Protein AF-A0A965UP88-F1 (afdb_monomer_lite)

pLDDT: mean 91.19, std 7.06, range [56.56, 98.25]

Structure (mmCIF, N/CA/C/O backbone):
data_AF-A0A965UP88-F1
#
_entry.id   AF-A0A965UP88-F1
#
loop_
_atom_site.group_PDB
_atom_site.id
_atom_site.type_symbol
_atom_site.label_atom_id
_atom_site.label_alt_id
_atom_site.label_comp_id
_atom_site.label_asym_id
_atom_site.label_entity_id
_atom_site.label_seq_id
_atom_site.pdbx_PDB_ins_code
_atom_site.Cartn_x
_atom_site.Cartn_y
_atom_site.Cartn_z
_atom_site.occupancy
_atom_site.B_iso_or_equiv
_atom_site.auth_seq_id
_atom_site.auth_comp_id
_atom_site.auth_asym_id
_atom_site.auth_atom_id
_atom_site.pdbx_PDB_model_num
ATOM 1 N N . MET A 1 1 ? -6.222 -0.414 -22.311 1.00 85.69 1 MET A N 1
ATOM 2 C CA . MET A 1 1 ? -5.627 -0.188 -20.973 1.00 85.69 1 MET A CA 1
ATOM 3 C C . MET A 1 1 ? -4.785 -1.377 -20.522 1.00 85.69 1 MET A C 1
ATOM 5 O O . MET A 1 1 ? -3.581 -1.202 -20.428 1.00 85.69 1 MET A O 1
ATOM 9 N N . LYS A 1 2 ? -5.366 -2.577 -20.345 1.00 88.56 2 LYS A N 1
ATOM 10 C CA . LYS A 1 2 ? -4.652 -3.799 -19.913 1.00 88.56 2 LYS A CA 1
ATOM 11 C C . LYS A 1 2 ? -3.319 -4.046 -20.639 1.00 88.56 2 LYS A C 1
ATOM 13 O O . LYS A 1 2 ? -2.289 -4.116 -19.993 1.00 88.56 2 LYS A O 1
ATOM 18 N N . GLN A 1 3 ? -3.315 -4.009 -21.973 1.00 91.19 3 GLN A N 1
ATOM 19 C CA . GLN A 1 3 ? -2.087 -4.172 -22.766 1.00 91.19 3 GLN A CA 1
ATOM 20 C C . GLN A 1 3 ? -0.976 -3.159 -22.414 1.00 91.19 3 GLN A C 1
ATOM 22 O O . GLN A 1 3 ? 0.196 -3.508 -22.433 1.00 91.19 3 GLN A O 1
ATOM 27 N N . HIS A 1 4 ? -1.310 -1.906 -22.078 1.00 91.69 4 HIS A N 1
ATOM 28 C CA . HIS A 1 4 ? -0.302 -0.919 -21.671 1.00 91.69 4 HIS A CA 1
ATOM 29 C C . HIS A 1 4 ? 0.260 -1.209 -20.277 1.00 91.69 4 HIS A C 1
ATOM 31 O O . HIS A 1 4 ? 1.447 -0.985 -20.061 1.00 91.69 4 HIS A O 1
ATOM 37 N N . ILE A 1 5 ? -0.574 -1.715 -19.363 1.00 92.69 5 ILE A N 1
ATOM 38 C CA . ILE A 1 5 ? -0.141 -2.174 -18.038 1.00 92.69 5 ILE A CA 1
ATOM 39 C C . ILE A 1 5 ? 0.798 -3.373 -18.208 1.00 92.69 5 ILE A C 1
ATOM 41 O O . ILE A 1 5 ? 1.911 -3.341 -17.695 1.00 92.69 5 ILE A O 1
ATOM 45 N N . ASP A 1 6 ? 0.404 -4.371 -19.004 1.00 93.62 6 ASP A N 1
ATOM 46 C CA . ASP A 1 6 ? 1.213 -5.566 -19.268 1.00 93.62 6 ASP A CA 1
ATOM 47 C C . ASP A 1 6 ? 2.564 -5.204 -19.905 1.00 93.62 6 ASP A C 1
ATOM 49 O O . ASP A 1 6 ? 3.607 -5.695 -19.475 1.00 93.62 6 ASP A O 1
ATOM 53 N N . ASN A 1 7 ? 2.574 -4.289 -20.881 1.00 95.62 7 ASN A N 1
ATOM 54 C CA . ASN A 1 7 ? 3.807 -3.806 -21.506 1.00 95.62 7 ASN A CA 1
ATOM 55 C C . ASN A 1 7 ? 4.726 -3.095 -20.501 1.00 95.62 7 ASN A C 1
ATOM 57 O O . ASN A 1 7 ? 5.932 -3.335 -20.504 1.00 95.62 7 ASN A O 1
ATOM 61 N N . ALA A 1 8 ? 4.170 -2.242 -19.634 1.00 95.81 8 ALA A N 1
ATOM 62 C CA . ALA A 1 8 ? 4.937 -1.568 -18.590 1.00 95.81 8 ALA A CA 1
ATOM 63 C C . ALA A 1 8 ? 5.521 -2.573 -17.586 1.00 95.81 8 ALA A C 1
ATOM 65 O O . ALA A 1 8 ? 6.709 -2.506 -17.273 1.00 95.81 8 ALA A O 1
ATOM 66 N N . ILE A 1 9 ? 4.710 -3.534 -17.128 1.00 95.81 9 ILE A N 1
ATOM 67 C CA . ILE A 1 9 ? 5.141 -4.609 -16.228 1.00 95.81 9 ILE A CA 1
ATOM 68 C C . ILE A 1 9 ? 6.275 -5.407 -16.868 1.00 95.81 9 ILE A C 1
ATOM 70 O O . ILE A 1 9 ? 7.303 -5.598 -16.228 1.00 95.81 9 ILE A O 1
ATOM 74 N N . ASN A 1 10 ? 6.123 -5.852 -18.117 1.00 96.75 10 ASN A N 1
ATOM 75 C CA .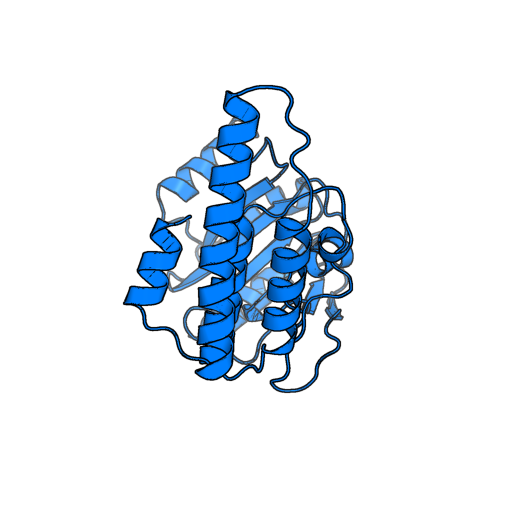 ASN A 1 10 ? 7.135 -6.661 -18.799 1.00 96.75 10 ASN A CA 1
ATOM 76 C C . ASN A 1 10 ? 8.464 -5.913 -18.933 1.00 96.75 10 ASN A C 1
ATOM 78 O O . ASN A 1 10 ? 9.506 -6.458 -18.583 1.00 96.75 10 ASN A O 1
ATOM 82 N N . LEU A 1 11 ? 8.420 -4.636 -19.312 1.00 97.25 11 LEU A N 1
ATOM 83 C CA . LEU A 1 11 ? 9.613 -3.800 -19.420 1.00 97.25 11 LEU A CA 1
ATOM 84 C C . LEU A 1 11 ? 10.332 -3.609 -18.068 1.00 97.25 11 LEU A C 1
ATOM 86 O O . LEU A 1 11 ? 11.560 -3.588 -18.003 1.00 97.25 11 LEU A O 1
ATOM 90 N N . ILE A 1 12 ? 9.578 -3.498 -16.969 1.00 97.56 12 ILE A N 1
ATOM 91 C CA . ILE A 1 12 ? 10.141 -3.424 -15.610 1.00 97.56 12 ILE A CA 1
ATOM 92 C C . ILE A 1 12 ? 10.699 -4.789 -15.176 1.00 97.56 12 ILE A C 1
ATOM 94 O O . ILE A 1 12 ? 11.746 -4.852 -14.535 1.00 97.56 12 ILE A O 1
ATOM 98 N N . LYS A 1 13 ? 10.041 -5.894 -15.545 1.00 97.12 13 LYS A N 1
ATOM 99 C CA . LYS A 1 13 ? 10.518 -7.257 -15.264 1.00 97.12 13 LYS A CA 1
ATOM 100 C C . LYS A 1 13 ? 11.819 -7.593 -15.985 1.00 97.12 13 LYS A C 1
ATOM 102 O O . LYS A 1 13 ? 12.525 -8.481 -15.521 1.00 97.12 13 LYS A O 1
ATOM 107 N N . GLU A 1 14 ? 12.143 -6.931 -17.090 1.00 96.81 14 GLU A N 1
ATOM 108 C CA . GLU A 1 14 ? 13.406 -7.126 -17.818 1.00 96.81 14 GLU A CA 1
ATOM 109 C C . GLU A 1 14 ? 14.625 -6.550 -17.085 1.00 96.81 14 GLU A C 1
ATOM 111 O O . GLU A 1 14 ? 15.750 -6.939 -17.387 1.00 96.81 14 GLU A O 1
ATOM 116 N N . GLN A 1 15 ? 14.421 -5.670 -16.101 1.00 96.56 15 GLN A N 1
ATOM 117 C CA . GLN A 1 15 ? 15.518 -5.074 -15.342 1.00 96.56 15 GLN A CA 1
ATOM 118 C C . GLN A 1 15 ? 16.202 -6.115 -14.433 1.00 96.56 15 GLN A C 1
ATOM 120 O O . GLN A 1 15 ? 15.572 -7.084 -13.993 1.00 96.56 15 GLN A O 1
ATOM 125 N N . ASP A 1 16 ? 17.487 -5.908 -14.130 1.00 95.75 16 ASP A N 1
ATOM 126 C CA . ASP A 1 16 ? 18.273 -6.741 -13.204 1.00 95.75 16 ASP A CA 1
ATOM 127 C C . ASP A 1 16 ? 18.505 -6.010 -11.874 1.00 95.75 16 ASP A C 1
ATOM 129 O O . ASP A 1 16 ? 19.614 -5.625 -11.516 1.00 95.75 16 ASP A O 1
ATOM 133 N N . ILE A 1 17 ? 17.411 -5.761 -11.151 1.00 97.56 17 ILE A N 1
ATOM 134 C CA . ILE A 1 17 ? 17.418 -4.969 -9.917 1.00 97.56 17 ILE A CA 1
ATOM 135 C C . ILE A 1 17 ? 16.897 -5.764 -8.721 1.00 97.56 17 ILE A C 1
ATOM 137 O O . ILE A 1 17 ? 15.975 -6.571 -8.841 1.00 97.56 17 ILE A O 1
ATOM 141 N N . ASP A 1 18 ? 17.430 -5.472 -7.533 1.00 97.81 18 ASP A N 1
ATOM 142 C CA . ASP A 1 18 ? 16.895 -5.967 -6.266 1.00 97.81 18 ASP A CA 1
ATOM 143 C C . ASP A 1 18 ? 15.586 -5.228 -5.935 1.00 97.81 18 ASP A C 1
ATOM 145 O O . ASP A 1 18 ? 15.583 -4.140 -5.344 1.00 97.81 18 ASP A O 1
ATOM 149 N N . GLY A 1 19 ? 14.461 -5.813 -6.344 1.00 97.75 19 GLY A N 1
ATOM 150 C CA . GLY A 1 19 ? 13.127 -5.275 -6.111 1.00 97.75 19 GLY A CA 1
ATOM 151 C C . GLY A 1 19 ? 12.005 -6.210 -6.557 1.00 97.75 19 GLY A C 1
ATOM 152 O O . GLY A 1 19 ? 12.250 -7.258 -7.145 1.00 97.75 19 GLY A O 1
ATOM 153 N N . CYS A 1 20 ? 10.759 -5.816 -6.305 1.00 98.12 20 CYS A N 1
ATOM 154 C CA . CYS A 1 20 ? 9.569 -6.541 -6.740 1.00 98.12 20 CYS A CA 1
ATOM 155 C C . CYS A 1 20 ? 8.468 -5.624 -7.269 1.00 98.12 20 CYS A C 1
ATOM 157 O O . CYS A 1 20 ? 8.327 -4.481 -6.833 1.00 98.12 20 CYS A O 1
ATOM 159 N N . ILE A 1 21 ? 7.628 -6.185 -8.135 1.00 97.69 21 ILE A N 1
ATOM 160 C CA . ILE A 1 21 ? 6.333 -5.624 -8.532 1.00 97.69 21 ILE A CA 1
ATOM 161 C C . ILE A 1 21 ? 5.263 -6.235 -7.628 1.00 97.69 21 ILE A C 1
ATOM 163 O O . ILE A 1 21 ? 5.278 -7.445 -7.402 1.00 97.69 21 ILE A O 1
ATOM 167 N N . THR A 1 22 ? 4.349 -5.430 -7.096 1.00 94.94 22 THR A N 1
ATOM 168 C CA . THR A 1 22 ? 3.326 -5.900 -6.150 1.00 94.94 22 THR A CA 1
ATOM 169 C C . THR A 1 22 ? 2.062 -5.043 -6.214 1.00 94.94 22 THR A C 1
ATOM 171 O O . THR A 1 22 ? 1.978 -4.075 -6.967 1.00 94.94 22 THR A O 1
ATOM 174 N N . GLY A 1 23 ? 1.078 -5.378 -5.381 1.00 87.81 23 GLY A N 1
ATOM 175 C CA . GLY A 1 23 ? -0.094 -4.547 -5.156 1.00 87.81 23 GLY A CA 1
ATOM 176 C C . GLY A 1 23 ? -1.228 -4.924 -6.091 1.00 87.81 23 GLY A C 1
ATOM 177 O O . GLY A 1 23 ? -1.360 -6.074 -6.510 1.00 87.81 23 GLY A O 1
ATOM 178 N N . SER A 1 24 ? -2.086 -3.954 -6.400 1.00 86.50 24 SER A N 1
ATOM 179 C CA . SER A 1 24 ? -3.322 -4.264 -7.115 1.00 86.50 24 SER A CA 1
ATOM 180 C C . SER A 1 24 ? -3.100 -4.666 -8.573 1.00 86.50 24 SER A C 1
ATOM 182 O O . SER A 1 24 ? -3.953 -5.365 -9.103 1.00 86.50 24 SER A O 1
ATOM 184 N N . CYS A 1 25 ? -1.967 -4.302 -9.190 1.00 88.81 25 CYS A N 1
ATOM 185 C CA . CYS A 1 25 ? -1.621 -4.657 -10.575 1.00 88.81 25 CYS A CA 1
ATOM 186 C C . CYS A 1 25 ? -1.420 -6.160 -10.825 1.00 88.81 25 CYS A C 1
ATOM 188 O O . CYS A 1 25 ? -1.359 -6.581 -11.975 1.00 88.81 25 CYS A O 1
ATOM 190 N N . LEU A 1 26 ? -1.317 -6.967 -9.764 1.00 88.62 26 LEU A N 1
ATOM 191 C CA . LEU A 1 26 ? -1.243 -8.428 -9.857 1.00 88.62 26 LEU A CA 1
ATOM 192 C C . LEU A 1 26 ? -2.601 -9.111 -9.630 1.00 88.62 26 LEU A C 1
ATOM 194 O O . LEU A 1 26 ? -2.670 -10.337 -9.584 1.00 88.62 26 LEU A O 1
ATOM 198 N N . LEU A 1 27 ? -3.674 -8.332 -9.471 1.00 84.88 27 LEU A N 1
ATOM 199 C CA . LEU A 1 27 ? -5.049 -8.828 -9.462 1.00 84.88 27 LEU A CA 1
ATOM 200 C C . LEU A 1 27 ? -5.608 -8.854 -10.887 1.00 84.88 27 LEU A C 1
ATOM 202 O O . LEU A 1 27 ? -5.250 -8.004 -11.699 1.00 84.88 27 LEU A O 1
ATOM 206 N N . ASP A 1 28 ? -6.585 -9.729 -11.145 1.00 76.62 28 ASP A N 1
ATOM 207 C CA . ASP A 1 28 ? -7.366 -9.783 -12.397 1.00 76.62 28 ASP A CA 1
ATOM 208 C C . ASP A 1 28 ? -8.384 -8.626 -12.530 1.00 76.62 28 ASP A C 1
ATOM 210 O O . ASP A 1 28 ? -9.524 -8.779 -12.961 1.00 76.62 28 ASP A O 1
ATOM 214 N N . TYR A 1 29 ? -7.959 -7.427 -12.154 1.00 76.19 29 TYR A N 1
ATOM 215 C CA . TYR A 1 29 ? -8.645 -6.161 -12.374 1.00 76.19 29 TYR A CA 1
ATOM 216 C C . TYR A 1 29 ? -7.715 -5.280 -13.223 1.00 76.19 29 TYR A C 1
ATOM 218 O O . TYR A 1 29 ? -6.534 -5.580 -13.310 1.00 76.19 29 TYR A O 1
ATOM 226 N N . PHE A 1 30 ? -8.192 -4.236 -13.904 1.00 72.19 30 PHE A N 1
ATOM 227 C CA . PHE A 1 30 ? -7.292 -3.369 -14.701 1.00 72.19 30 PHE A CA 1
ATOM 228 C C . PHE A 1 30 ? -7.717 -1.900 -14.785 1.00 72.19 30 PHE A C 1
ATOM 230 O O . PHE A 1 30 ? -6.952 -1.061 -15.263 1.00 72.19 30 PHE A O 1
ATOM 237 N N . GLU A 1 31 ? -8.922 -1.548 -14.341 1.00 75.50 31 GLU A N 1
ATOM 238 C CA . GLU A 1 31 ? -9.394 -0.165 -14.413 1.00 75.50 31 GLU A CA 1
ATOM 239 C C . GLU A 1 31 ? -8.762 0.698 -13.312 1.00 75.50 31 GLU A C 1
ATOM 241 O O . GLU A 1 31 ? -8.874 0.407 -12.123 1.00 75.50 31 GLU A O 1
ATOM 246 N N . GLY A 1 32 ? -8.074 1.776 -13.698 1.00 72.75 32 GLY A N 1
ATOM 247 C CA . GLY A 1 32 ? -7.448 2.701 -12.744 1.00 72.75 32 GLY A CA 1
ATOM 248 C C . GLY A 1 32 ? -6.362 2.065 -11.868 1.00 72.75 32 GLY A C 1
ATOM 249 O O . GLY A 1 32 ? -6.175 2.492 -10.730 1.00 72.75 32 GLY A O 1
ATOM 250 N N . GLN A 1 33 ? -5.694 1.017 -12.357 1.00 83.44 33 GLN A N 1
ATOM 251 C CA . GLN A 1 33 ? -4.565 0.405 -11.664 1.00 83.44 33 GLN A CA 1
ATOM 252 C C . GLN A 1 33 ? -3.267 1.168 -11.904 1.00 83.44 33 GLN A C 1
ATOM 254 O O . GLN A 1 33 ? -2.939 1.547 -13.028 1.00 83.44 33 GLN A O 1
ATOM 259 N N . ASP A 1 34 ? -2.520 1.319 -10.822 1.00 91.75 34 ASP A N 1
ATOM 260 C CA . ASP A 1 34 ? -1.124 1.703 -10.788 1.00 91.75 34 ASP A CA 1
ATOM 261 C C . ASP A 1 34 ? -0.224 0.472 -10.626 1.00 91.75 34 ASP A C 1
ATOM 263 O O . ASP A 1 34 ? -0.638 -0.576 -10.122 1.00 91.75 34 ASP A O 1
ATOM 267 N N . ILE A 1 35 ? 1.019 0.601 -11.083 1.00 95.44 35 ILE A N 1
ATOM 268 C CA . ILE A 1 35 ? 2.067 -0.401 -10.896 1.00 95.44 35 ILE A CA 1
ATOM 269 C C . ILE A 1 35 ? 2.954 0.064 -9.746 1.00 95.44 35 ILE A C 1
ATOM 271 O O . ILE A 1 35 ? 3.635 1.083 -9.865 1.00 95.44 35 ILE A O 1
ATOM 275 N N . ASP A 1 36 ? 2.986 -0.701 -8.658 1.00 96.19 36 ASP A N 1
ATOM 276 C CA . ASP A 1 36 ? 3.885 -0.443 -7.537 1.00 96.19 36 ASP A CA 1
ATOM 277 C C . ASP A 1 36 ? 5.149 -1.297 -7.657 1.00 96.19 36 ASP A C 1
ATOM 279 O O . ASP A 1 36 ? 5.096 -2.532 -7.629 1.00 96.19 36 ASP A O 1
ATOM 283 N N . VAL A 1 37 ? 6.300 -0.631 -7.749 1.00 98.00 37 VAL A N 1
ATOM 284 C CA . VAL A 1 37 ? 7.622 -1.258 -7.787 1.00 98.00 37 VAL A CA 1
ATOM 285 C C . VAL A 1 37 ? 8.386 -0.893 -6.523 1.00 98.00 37 VAL A C 1
ATOM 287 O O . VAL A 1 37 ? 8.712 0.271 -6.299 1.00 98.00 37 VAL A O 1
ATOM 290 N N . PHE A 1 38 ? 8.705 -1.889 -5.702 1.00 98.00 38 PHE A N 1
ATOM 291 C CA . PHE A 1 38 ? 9.496 -1.712 -4.487 1.00 98.00 38 PHE A CA 1
ATOM 292 C C . PHE A 1 38 ? 10.922 -2.195 -4.708 1.00 98.00 38 PHE A C 1
ATOM 294 O O . PHE A 1 38 ? 11.128 -3.351 -5.056 1.00 98.00 38 PHE A O 1
ATOM 301 N N . THR A 1 39 ? 11.910 -1.351 -4.439 1.00 98.00 39 THR A N 1
ATOM 302 C CA . THR A 1 39 ? 13.332 -1.715 -4.498 1.00 98.00 39 THR A CA 1
ATOM 303 C C . THR A 1 39 ? 13.900 -1.927 -3.098 1.00 98.00 39 THR A C 1
ATOM 305 O O . THR A 1 39 ? 13.588 -1.165 -2.180 1.00 98.00 39 THR A O 1
ATOM 308 N N . TYR A 1 40 ? 14.763 -2.928 -2.931 1.00 96.62 40 TYR A N 1
ATOM 309 C CA . TYR A 1 40 ? 15.342 -3.333 -1.638 1.00 96.62 40 TYR A CA 1
ATOM 310 C C . TYR A 1 40 ? 16.604 -2.551 -1.269 1.00 96.62 40 TYR A C 1
ATOM 312 O O . TYR A 1 40 ? 17.016 -2.466 -0.102 1.00 96.62 40 TYR A O 1
ATOM 320 N N . THR A 1 41 ? 17.235 -1.959 -2.281 1.00 96.12 41 THR A N 1
ATOM 321 C CA . THR A 1 41 ? 18.446 -1.163 -2.136 1.00 96.12 41 THR A CA 1
ATOM 322 C C . THR A 1 41 ? 18.270 0.197 -2.794 1.00 96.12 41 THR A C 1
ATOM 324 O O . THR A 1 41 ? 17.526 0.362 -3.761 1.00 96.12 41 THR A O 1
ATOM 327 N N . LYS A 1 42 ? 19.001 1.183 -2.274 1.00 94.88 42 LYS A N 1
ATOM 328 C CA . LYS A 1 42 ? 19.054 2.520 -2.863 1.00 94.88 42 LYS A CA 1
ATOM 329 C C . LYS A 1 42 ? 19.729 2.511 -4.239 1.00 94.88 42 LYS A C 1
ATOM 331 O O . LYS A 1 42 ? 19.380 3.317 -5.089 1.00 94.88 42 LYS A O 1
ATOM 336 N N . SER A 1 43 ? 20.660 1.579 -4.465 1.00 95.81 43 SER A N 1
ATOM 337 C CA . SER A 1 43 ? 21.306 1.391 -5.768 1.00 95.81 43 SER A CA 1
ATOM 338 C C . SER A 1 43 ? 20.281 0.982 -6.823 1.00 95.81 43 SER A C 1
ATOM 340 O O . SER A 1 43 ? 20.138 1.673 -7.823 1.00 95.81 43 SER A O 1
ATOM 342 N N . SER A 1 44 ? 19.498 -0.064 -6.545 1.00 97.69 44 SER A N 1
ATOM 343 C CA . SER A 1 44 ? 18.427 -0.544 -7.425 1.00 97.69 44 SER A CA 1
ATOM 344 C C . SER A 1 44 ? 17.335 0.501 -7.647 1.00 97.69 44 SER A C 1
ATOM 346 O O . SER A 1 44 ? 16.821 0.625 -8.754 1.00 97.69 44 SER A O 1
ATOM 348 N N . PHE A 1 45 ? 17.009 1.289 -6.615 1.00 97.56 45 PHE A N 1
ATOM 349 C CA . PHE A 1 45 ? 16.118 2.441 -6.751 1.00 97.56 45 PHE A CA 1
ATOM 350 C C . PHE A 1 45 ? 16.659 3.440 -7.778 1.00 97.56 45 PHE A C 1
ATOM 352 O O . PHE A 1 45 ? 15.988 3.742 -8.759 1.00 97.56 45 PHE A O 1
ATOM 359 N N . THR A 1 46 ? 17.891 3.916 -7.587 1.00 96.69 46 THR A N 1
ATOM 360 C CA . THR A 1 46 ? 18.539 4.882 -8.483 1.00 96.69 46 THR A CA 1
ATOM 361 C C . THR A 1 46 ? 18.673 4.346 -9.907 1.00 96.69 46 THR A C 1
ATOM 363 O O . THR A 1 46 ? 18.370 5.065 -10.855 1.00 96.69 46 THR A O 1
ATOM 366 N N . GLU A 1 47 ? 19.084 3.090 -10.066 1.00 97.56 47 GLU A N 1
ATOM 367 C CA . GLU A 1 47 ? 19.210 2.425 -11.364 1.00 97.56 47 GLU A CA 1
ATOM 368 C C . GLU A 1 47 ? 17.880 2.415 -12.126 1.00 97.56 47 GLU A C 1
ATOM 370 O O . GLU A 1 47 ? 17.815 2.885 -13.264 1.00 97.56 47 GLU A O 1
ATOM 375 N N . LEU A 1 48 ? 16.794 1.994 -11.468 1.00 98.25 48 LEU A N 1
ATOM 376 C CA . LEU A 1 48 ? 15.463 1.978 -12.070 1.00 98.25 48 LEU A CA 1
ATOM 377 C C . LEU A 1 48 ? 14.971 3.388 -12.430 1.00 98.25 48 LEU A C 1
ATOM 379 O O . LEU A 1 48 ? 14.382 3.585 -13.494 1.00 98.25 48 LEU A O 1
ATOM 383 N N . LEU A 1 49 ? 15.230 4.383 -11.577 1.00 97.75 49 LEU A N 1
ATOM 384 C CA . LEU A 1 49 ? 14.874 5.775 -11.859 1.00 97.75 49 LEU A CA 1
ATOM 385 C C . LEU A 1 49 ? 15.584 6.314 -13.100 1.00 97.75 49 LEU A C 1
ATOM 387 O O . LEU A 1 49 ? 14.958 7.008 -13.900 1.00 97.75 49 LEU A O 1
ATOM 391 N N . PHE A 1 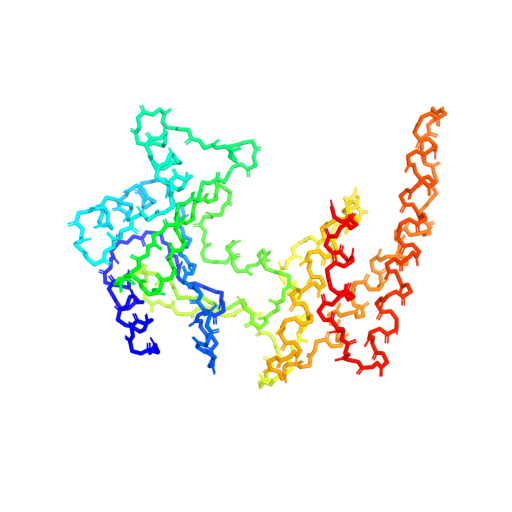50 ? 16.876 6.023 -13.265 1.00 97.25 50 PHE A N 1
ATOM 392 C CA . PHE A 1 50 ? 17.627 6.455 -14.442 1.00 97.25 50 PHE A CA 1
ATOM 393 C C . PHE A 1 50 ? 17.190 5.709 -15.700 1.00 97.25 50 PHE A C 1
ATOM 395 O O . PHE A 1 50 ? 17.021 6.349 -16.739 1.00 97.25 50 PHE A O 1
ATOM 402 N N . PHE A 1 51 ? 16.926 4.404 -15.598 1.00 97.94 51 PHE A N 1
ATOM 403 C CA . PHE A 1 51 ? 16.313 3.639 -16.683 1.00 97.94 51 PHE A CA 1
ATOM 404 C C . PHE A 1 51 ? 15.007 4.295 -17.151 1.00 97.94 51 PHE A C 1
ATOM 406 O O . PHE A 1 51 ? 14.859 4.604 -18.333 1.00 97.94 51 PHE A O 1
ATOM 413 N N . MET A 1 52 ? 14.087 4.589 -16.225 1.00 98.06 52 MET A N 1
ATOM 414 C CA . MET A 1 52 ? 12.824 5.249 -16.559 1.00 98.06 52 MET A CA 1
ATOM 415 C C . MET A 1 52 ? 13.046 6.668 -17.093 1.00 98.06 52 MET A C 1
ATOM 417 O O . MET A 1 52 ? 12.433 7.050 -18.081 1.00 98.06 52 MET A O 1
ATOM 421 N N . LYS A 1 53 ? 13.956 7.454 -16.505 1.00 96.81 53 LYS A N 1
ATOM 422 C CA . LYS A 1 53 ? 14.224 8.836 -16.937 1.00 96.81 53 LYS A CA 1
ATOM 423 C C . LYS A 1 53 ? 14.699 8.936 -18.390 1.00 96.81 53 LYS A C 1
ATOM 425 O O . LYS A 1 53 ? 14.367 9.918 -19.054 1.00 96.81 53 LYS A O 1
ATOM 430 N N . TYR A 1 54 ? 15.490 7.971 -18.858 1.00 96.94 54 TYR A N 1
ATOM 431 C CA . TYR A 1 54 ? 16.044 7.964 -20.217 1.00 96.94 54 TYR A CA 1
ATOM 432 C C . TYR A 1 54 ? 15.234 7.134 -21.213 1.00 96.94 54 TYR A C 1
ATOM 434 O O . TYR A 1 54 ? 15.528 7.153 -22.408 1.00 96.94 54 TYR A O 1
ATOM 442 N N . ASN A 1 55 ? 14.195 6.441 -20.755 1.00 97.25 55 ASN A N 1
ATOM 443 C CA . ASN A 1 55 ? 13.284 5.724 -21.625 1.00 97.25 55 ASN A CA 1
ATOM 444 C C . ASN A 1 55 ? 12.114 6.644 -22.032 1.00 97.25 55 ASN A C 1
ATOM 446 O O . ASN A 1 55 ? 11.365 7.092 -21.164 1.00 97.25 55 ASN A O 1
ATOM 450 N N . PRO A 1 56 ? 11.894 6.901 -23.336 1.00 96.25 56 PRO A N 1
ATOM 451 C CA . PRO A 1 56 ? 10.881 7.852 -23.805 1.00 96.25 56 PRO A CA 1
ATOM 452 C C . PRO A 1 56 ? 9.441 7.457 -23.445 1.00 96.25 56 PRO A C 1
ATOM 454 O O . PRO A 1 56 ? 8.546 8.304 -23.470 1.00 96.25 56 PRO A O 1
ATOM 457 N N . MET A 1 57 ? 9.210 6.186 -23.099 1.00 97.56 57 MET A N 1
ATOM 458 C CA . MET A 1 57 ? 7.903 5.703 -22.670 1.00 97.56 57 MET A CA 1
ATOM 459 C C . MET A 1 57 ? 7.542 6.154 -21.256 1.00 97.56 57 MET A C 1
ATOM 461 O O . MET A 1 57 ? 6.360 6.167 -20.931 1.00 97.56 57 MET A O 1
ATOM 465 N N . PHE A 1 58 ? 8.508 6.521 -20.413 1.00 97.94 58 PHE A N 1
ATOM 466 C CA . PHE A 1 58 ? 8.249 6.966 -19.048 1.00 97.94 58 PHE A CA 1
ATOM 467 C C . PHE A 1 58 ? 8.441 8.475 -18.933 1.00 97.94 58 PHE A C 1
ATOM 469 O O . PHE A 1 58 ? 9.472 9.031 -19.303 1.00 97.94 58 PHE A O 1
ATOM 476 N N . GLN A 1 59 ? 7.439 9.154 -18.381 1.00 97.44 59 GLN A N 1
ATOM 477 C CA . GLN A 1 59 ? 7.479 10.600 -18.182 1.00 97.44 59 GLN A CA 1
ATOM 478 C C . GLN A 1 59 ? 7.038 10.960 -16.771 1.00 97.44 59 GLN A C 1
ATOM 480 O O . GLN A 1 59 ? 6.142 10.333 -16.214 1.00 97.44 59 GLN A O 1
ATOM 485 N N . ILE A 1 60 ? 7.635 11.999 -16.196 1.00 97.38 60 ILE A N 1
ATOM 486 C CA . ILE A 1 60 ? 7.163 12.581 -14.939 1.00 97.38 60 ILE A CA 1
ATOM 487 C C . ILE A 1 60 ? 6.309 13.793 -15.305 1.00 97.38 60 ILE A C 1
ATOM 489 O O . ILE A 1 60 ? 6.842 14.829 -15.694 1.00 97.38 60 ILE A O 1
ATOM 493 N N . LEU A 1 61 ? 4.985 13.638 -15.252 1.00 95.19 61 LEU A N 1
ATOM 494 C CA . LEU A 1 61 ? 4.050 14.696 -15.661 1.00 95.19 61 LEU A CA 1
ATOM 495 C C . LEU A 1 61 ? 3.641 15.614 -14.505 1.00 95.19 61 LEU A C 1
ATOM 497 O O . LEU A 1 61 ? 3.296 16.769 -14.733 1.00 95.19 61 LEU A O 1
ATOM 501 N N . ASP A 1 62 ? 3.659 15.100 -13.276 1.00 95.88 62 ASP A N 1
ATOM 502 C CA . ASP A 1 62 ? 3.288 15.858 -12.085 1.00 95.88 62 ASP A CA 1
ATOM 503 C C . ASP A 1 62 ? 4.474 16.740 -11.633 1.00 95.88 62 ASP A C 1
ATOM 505 O O . ASP A 1 62 ? 5.558 16.209 -11.359 1.00 95.88 62 ASP A O 1
ATOM 509 N N . PRO A 1 63 ? 4.304 18.075 -11.524 1.00 96.75 63 PRO A N 1
ATOM 510 C CA . PRO A 1 63 ? 5.349 18.975 -11.040 1.00 96.75 63 PRO A CA 1
ATOM 511 C C . PRO A 1 63 ? 5.905 18.603 -9.659 1.00 96.75 63 PRO A C 1
ATOM 513 O O . PRO A 1 63 ? 7.097 18.793 -9.410 1.00 96.75 63 PRO A O 1
ATOM 516 N N . LEU A 1 64 ? 5.073 18.057 -8.766 1.00 95.69 64 LEU A N 1
ATOM 517 C CA . LEU A 1 64 ? 5.497 17.607 -7.444 1.00 95.69 64 LEU A CA 1
ATOM 518 C C . LEU A 1 64 ? 6.403 16.378 -7.547 1.00 95.69 64 LEU A C 1
ATOM 520 O O . LEU A 1 64 ? 7.433 16.317 -6.880 1.00 95.69 64 LEU A O 1
ATOM 524 N N . GLU A 1 65 ? 6.061 15.417 -8.402 1.00 96.69 65 GLU A N 1
ATOM 525 C CA . GLU A 1 65 ? 6.898 14.236 -8.651 1.00 96.69 65 GLU A CA 1
ATOM 526 C C . GLU A 1 65 ? 8.209 14.626 -9.340 1.00 96.69 65 GLU A C 1
ATOM 528 O O . GLU A 1 65 ? 9.278 14.116 -9.001 1.00 96.69 65 GLU A O 1
ATOM 533 N N . GLN A 1 66 ? 8.163 15.615 -10.238 1.00 96.75 66 GLN A N 1
ATOM 534 C CA . GLN A 1 66 ? 9.357 16.159 -10.877 1.00 96.75 66 GLN A CA 1
ATOM 535 C C . GLN A 1 66 ? 10.259 16.872 -9.863 1.00 96.75 66 GLN A C 1
ATOM 537 O O . GLN A 1 66 ? 11.487 16.772 -9.953 1.00 96.75 66 GLN A O 1
ATOM 542 N N . HIS A 1 67 ? 9.669 17.561 -8.883 1.00 95.62 67 HIS A N 1
ATOM 543 C CA . HIS A 1 67 ? 10.394 18.144 -7.761 1.00 95.62 67 HIS A CA 1
ATOM 544 C C . HIS A 1 67 ? 11.037 17.064 -6.881 1.00 95.62 67 HIS A C 1
ATOM 546 O O . HIS A 1 67 ? 12.242 17.142 -6.653 1.00 95.62 67 HIS A O 1
ATOM 552 N N . LYS A 1 68 ? 10.289 16.025 -6.471 1.00 95.50 68 LYS A N 1
ATOM 553 C CA . LYS A 1 68 ? 10.825 14.881 -5.703 1.00 95.50 68 LYS A CA 1
ATOM 554 C C . LYS A 1 68 ? 12.006 14.223 -6.416 1.00 95.50 68 LYS A C 1
ATOM 556 O O . LYS A 1 68 ? 13.045 14.002 -5.802 1.00 95.50 68 LYS A O 1
ATOM 561 N N . PHE A 1 69 ? 11.875 13.964 -7.718 1.00 96.50 69 PHE A N 1
ATOM 562 C CA . PHE A 1 69 ? 12.952 13.400 -8.531 1.00 96.50 69 PHE A CA 1
ATOM 563 C C . PHE A 1 69 ? 14.187 14.304 -8.548 1.00 96.50 69 PHE A C 1
ATOM 565 O O . PHE A 1 69 ? 15.300 13.839 -8.319 1.00 96.50 69 PHE A O 1
ATOM 572 N N . ASN A 1 70 ? 14.008 15.605 -8.785 1.00 95.44 70 ASN A N 1
ATOM 573 C CA . ASN A 1 70 ? 15.126 16.544 -8.834 1.00 95.44 70 ASN A CA 1
ATOM 574 C C . ASN A 1 70 ? 15.832 16.689 -7.480 1.00 95.44 70 ASN A C 1
ATOM 576 O O . ASN A 1 70 ? 17.058 16.785 -7.456 1.00 95.44 70 ASN A O 1
ATOM 580 N N . ASP A 1 71 ? 15.080 16.717 -6.379 1.00 94.44 71 ASP A N 1
ATOM 581 C CA . ASP A 1 71 ? 15.644 16.830 -5.033 1.00 94.44 71 ASP A CA 1
ATOM 582 C C . ASP A 1 71 ? 16.402 15.554 -4.641 1.00 94.44 71 ASP A C 1
ATOM 584 O O . ASP A 1 71 ? 17.517 15.633 -4.125 1.00 94.44 71 ASP A O 1
ATOM 588 N N . TYR A 1 72 ? 15.875 14.382 -5.008 1.00 95.00 72 TYR A N 1
ATOM 589 C CA . TYR A 1 72 ? 16.576 13.112 -4.838 1.00 95.00 72 TYR A CA 1
ATOM 590 C C . TYR A 1 72 ? 17.896 13.072 -5.621 1.00 95.00 72 TYR A C 1
ATOM 592 O O . TYR A 1 72 ? 18.950 12.836 -5.041 1.00 95.00 72 TYR A O 1
ATOM 600 N N . ILE A 1 73 ? 17.876 13.364 -6.926 1.00 93.94 73 ILE A N 1
ATOM 601 C CA . ILE A 1 73 ? 19.077 13.262 -7.773 1.00 93.94 73 ILE A CA 1
ATOM 602 C C . ILE A 1 73 ? 20.153 14.290 -7.393 1.00 93.94 73 ILE A C 1
ATOM 604 O O . ILE A 1 73 ? 21.342 13.997 -7.504 1.00 93.94 73 ILE A O 1
ATOM 608 N N . LYS A 1 74 ? 19.765 15.499 -6.966 1.00 93.25 74 LYS A N 1
ATOM 609 C CA . LYS A 1 74 ? 20.722 16.575 -6.648 1.00 93.25 74 LYS A CA 1
ATOM 610 C C . LYS A 1 74 ? 21.214 16.541 -5.208 1.00 93.25 74 LYS A C 1
ATOM 612 O O . LYS A 1 74 ? 22.385 16.814 -4.968 1.00 93.25 74 LYS A O 1
ATOM 617 N N . ASN A 1 75 ? 20.314 16.271 -4.268 1.00 92.38 75 ASN A N 1
ATOM 618 C CA . ASN A 1 75 ? 20.560 16.469 -2.842 1.00 92.38 75 ASN A CA 1
ATOM 619 C C . ASN A 1 75 ? 20.469 15.177 -2.030 1.00 92.38 75 ASN A C 1
ATOM 621 O O . ASN A 1 75 ? 20.708 15.222 -0.826 1.00 92.38 75 ASN A O 1
ATOM 625 N N . ASP A 1 76 ? 20.119 14.056 -2.663 1.00 89.81 76 ASP A N 1
ATOM 626 C CA . ASP A 1 76 ? 19.901 12.771 -2.006 1.00 89.81 76 ASP A CA 1
ATOM 627 C C . ASP A 1 76 ? 18.809 12.808 -0.918 1.00 89.81 76 ASP A C 1
ATOM 629 O O . ASP A 1 76 ? 18.904 12.133 0.108 1.00 89.81 76 ASP A O 1
ATOM 633 N N . LYS A 1 77 ? 17.774 13.632 -1.143 1.00 85.69 77 LYS A N 1
ATOM 634 C CA . LYS A 1 77 ? 16.698 13.919 -0.183 1.00 85.69 77 LYS A CA 1
ATOM 635 C C . LYS A 1 77 ? 15.343 13.369 -0.613 1.00 85.69 77 LYS A C 1
ATOM 637 O O . LYS A 1 77 ? 15.026 13.285 -1.798 1.00 85.69 77 LYS A O 1
ATOM 642 N N . SER A 1 78 ? 14.517 13.066 0.384 1.00 86.31 78 SER A N 1
ATOM 643 C CA . SER A 1 78 ? 13.089 12.782 0.257 1.00 86.31 78 SER A CA 1
ATOM 644 C C . SER A 1 78 ? 12.306 13.542 1.322 1.00 86.31 78 SER A C 1
ATOM 646 O O . SER A 1 78 ? 12.681 13.583 2.494 1.00 86.31 78 SER A O 1
ATOM 648 N N . SER A 1 79 ? 11.134 14.062 0.957 1.00 82.56 79 SER A N 1
ATOM 649 C CA . SER A 1 79 ? 10.193 14.632 1.933 1.00 82.56 79 SER A CA 1
ATOM 650 C C . SER A 1 79 ? 9.692 13.605 2.959 1.00 82.56 79 SER A C 1
ATOM 652 O O . SER A 1 79 ? 9.148 13.982 3.996 1.00 82.56 79 SER A O 1
ATOM 654 N N . LEU A 1 80 ? 9.894 12.312 2.690 1.00 84.44 80 LEU A N 1
ATOM 655 C CA . LEU A 1 80 ? 9.517 11.188 3.546 1.00 84.44 80 LEU A CA 1
ATOM 656 C C . LEU A 1 80 ? 10.742 10.482 4.166 1.00 84.44 80 LEU A C 1
ATOM 658 O O . LEU A 1 80 ? 10.628 9.361 4.669 1.00 84.44 80 LEU A O 1
ATOM 662 N N . ASP A 1 81 ? 11.908 11.140 4.186 1.00 83.31 81 ASP A N 1
ATOM 663 C CA . ASP A 1 81 ? 13.136 10.598 4.788 1.00 83.31 81 ASP A CA 1
ATOM 664 C C . ASP A 1 81 ? 12.972 10.262 6.276 1.00 83.31 81 ASP A C 1
ATOM 666 O O . ASP A 1 81 ? 13.529 9.271 6.751 1.00 83.31 81 ASP A O 1
ATOM 670 N N . SER A 1 82 ? 12.160 11.034 7.011 1.00 84.25 82 SER A N 1
ATOM 671 C CA . SER A 1 82 ? 11.886 10.811 8.440 1.00 84.25 82 SER A CA 1
ATOM 672 C C . SER A 1 82 ? 11.260 9.444 8.729 1.00 84.25 82 SER A C 1
ATOM 674 O O . SER A 1 82 ? 11.481 8.877 9.798 1.00 84.25 82 SER A O 1
ATOM 676 N N . ILE A 1 83 ? 10.521 8.891 7.764 1.00 83.69 83 ILE A N 1
ATOM 677 C CA . ILE A 1 83 ? 9.924 7.552 7.828 1.00 83.69 83 ILE A CA 1
ATOM 678 C C . ILE A 1 83 ? 10.684 6.533 6.963 1.00 83.69 83 ILE A C 1
ATOM 680 O O . ILE A 1 83 ? 10.226 5.404 6.778 1.00 83.69 83 ILE A O 1
ATOM 684 N N . GLY A 1 84 ? 11.855 6.916 6.441 1.00 88.44 84 GLY A N 1
ATOM 685 C CA . GLY A 1 84 ? 12.727 6.070 5.632 1.00 88.44 84 GLY A CA 1
ATOM 686 C C . GLY A 1 84 ? 12.116 5.661 4.293 1.00 88.44 84 GLY A C 1
ATOM 687 O O . GLY A 1 84 ? 12.341 4.528 3.862 1.00 88.44 84 GLY A O 1
ATOM 688 N N . LEU A 1 85 ? 11.325 6.537 3.669 1.00 92.50 85 LEU A N 1
ATOM 689 C CA . LEU A 1 85 ? 10.614 6.272 2.420 1.00 92.50 85 LEU A CA 1
ATOM 690 C C . LEU A 1 85 ? 11.036 7.266 1.331 1.00 92.50 85 LEU A C 1
ATOM 692 O O . LEU A 1 85 ? 11.102 8.472 1.555 1.00 92.50 85 LEU A O 1
ATOM 696 N N . ILE A 1 86 ? 11.265 6.758 0.126 1.00 94.06 86 ILE A N 1
ATOM 697 C CA . ILE A 1 86 ? 11.438 7.553 -1.089 1.00 94.06 86 ILE A CA 1
ATOM 698 C C . ILE A 1 86 ? 10.469 7.002 -2.123 1.00 94.06 86 ILE A C 1
ATOM 700 O O . ILE A 1 86 ? 10.362 5.789 -2.299 1.00 94.06 86 ILE A O 1
ATOM 704 N N . THR A 1 87 ? 9.726 7.888 -2.773 1.00 95.31 87 THR A N 1
ATOM 705 C CA . THR A 1 87 ? 8.767 7.511 -3.807 1.00 95.31 87 THR A CA 1
ATOM 706 C C . THR A 1 87 ? 8.783 8.537 -4.920 1.00 95.31 87 THR A C 1
ATOM 708 O O . THR A 1 87 ? 8.800 9.740 -4.654 1.00 95.31 87 THR A O 1
ATOM 711 N N . ILE A 1 88 ? 8.812 8.045 -6.153 1.00 97.12 88 ILE A N 1
ATOM 712 C CA . ILE A 1 88 ? 8.715 8.857 -7.359 1.00 97.12 88 ILE A CA 1
ATOM 713 C C . ILE A 1 88 ? 7.748 8.154 -8.300 1.00 97.12 88 ILE A C 1
ATOM 715 O O . ILE A 1 88 ? 7.912 6.967 -8.595 1.00 97.12 88 ILE A O 1
ATOM 719 N N . LYS A 1 89 ? 6.746 8.891 -8.768 1.00 97.62 89 LYS A N 1
ATOM 720 C CA . LYS A 1 89 ? 5.771 8.397 -9.734 1.00 97.62 89 LYS A CA 1
ATOM 721 C C . LYS A 1 89 ? 6.150 8.815 -11.155 1.00 97.62 89 LYS A C 1
ATOM 723 O O . LYS A 1 89 ? 6.370 9.990 -11.444 1.00 97.62 89 LYS A O 1
ATOM 728 N N . PHE A 1 90 ? 6.148 7.836 -12.050 1.00 98.06 90 PHE A N 1
ATOM 729 C CA . PHE A 1 90 ? 6.215 8.020 -13.494 1.00 98.06 90 PHE A CA 1
ATOM 730 C C . PHE A 1 90 ? 4.868 7.699 -14.129 1.00 98.06 90 PHE A C 1
ATOM 732 O O . PHE A 1 90 ? 4.032 7.001 -13.560 1.00 98.06 90 PHE A O 1
ATOM 739 N N . LYS A 1 91 ? 4.692 8.176 -15.354 1.00 97.50 91 LYS A N 1
ATOM 740 C CA . LYS A 1 91 ? 3.591 7.821 -16.229 1.00 97.50 91 LYS A CA 1
ATOM 741 C C . LYS A 1 91 ? 4.137 7.105 -17.451 1.00 97.50 91 LYS A C 1
ATOM 743 O O . LYS A 1 91 ? 4.858 7.701 -18.250 1.00 97.50 91 LYS A O 1
ATOM 748 N N . TYR A 1 92 ? 3.806 5.827 -17.581 1.00 97.06 92 TYR A N 1
ATOM 749 C CA . TYR A 1 92 ? 4.145 5.024 -18.744 1.00 97.06 92 TYR A CA 1
ATOM 750 C C . TYR A 1 92 ? 3.139 5.271 -19.870 1.00 97.06 92 TYR A C 1
ATOM 752 O O . TYR A 1 92 ? 1.922 5.166 -19.681 1.00 97.06 92 TYR A O 1
ATOM 760 N N . ASN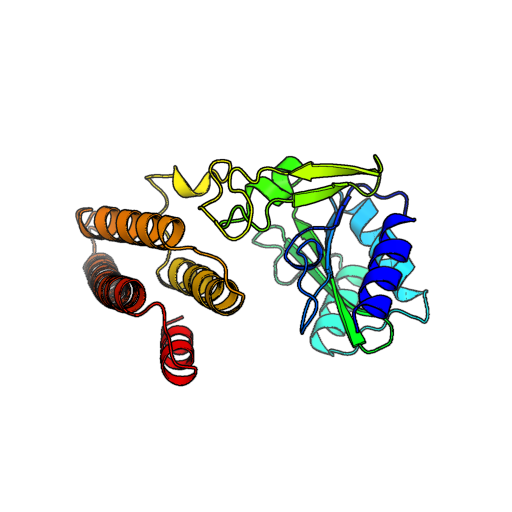 A 1 93 ? 3.657 5.611 -21.048 1.00 95.31 93 ASN A N 1
ATOM 761 C CA . ASN A 1 93 ? 2.909 5.918 -22.261 1.00 95.31 93 ASN A CA 1
ATOM 762 C C . ASN A 1 93 ? 1.761 6.920 -22.036 1.00 95.31 93 ASN A C 1
ATOM 764 O O . ASN A 1 93 ? 0.688 6.765 -22.610 1.00 95.31 93 ASN A O 1
ATOM 768 N N . LEU A 1 94 ? 1.948 7.894 -21.134 1.00 93.81 94 LEU A N 1
ATOM 769 C CA . LEU A 1 94 ? 0.939 8.880 -20.706 1.00 93.81 94 LEU A CA 1
ATOM 770 C C . LEU A 1 94 ? -0.330 8.300 -20.043 1.00 93.81 94 LEU A C 1
ATOM 772 O O . LEU A 1 94 ? -1.228 9.058 -19.664 1.00 93.81 94 LEU A O 1
ATOM 776 N N . LEU A 1 95 ? -0.409 6.985 -19.832 1.00 91.88 95 LEU A N 1
ATOM 777 C CA . LEU A 1 95 ? -1.638 6.299 -19.426 1.00 91.88 95 LEU A CA 1
ATOM 778 C C . LEU A 1 95 ? -1.528 5.607 -18.070 1.00 91.88 95 LEU A C 1
ATOM 780 O O . LEU A 1 95 ? -2.468 5.702 -17.286 1.00 91.88 95 LEU A O 1
ATOM 784 N N . VAL A 1 96 ? -0.412 4.932 -17.797 1.00 94.38 96 VAL A N 1
ATOM 785 C CA . VAL A 1 96 ? -0.276 4.045 -16.635 1.00 94.38 96 VAL A CA 1
ATOM 786 C C . VAL A 1 96 ? 0.618 4.691 -15.590 1.00 94.38 96 VAL A C 1
ATOM 788 O O . VAL A 1 96 ? 1.764 5.025 -15.883 1.00 94.38 96 VAL A O 1
ATOM 791 N N . ASP A 1 97 ? 0.106 4.855 -14.375 1.00 96.19 97 ASP A N 1
ATOM 792 C CA . ASP A 1 97 ? 0.905 5.323 -13.246 1.00 96.19 97 ASP A CA 1
ATOM 793 C C . ASP A 1 97 ? 1.831 4.198 -12.763 1.00 96.19 97 ASP A C 1
ATOM 795 O O . ASP A 1 97 ? 1.400 3.064 -12.550 1.00 96.19 97 ASP A O 1
ATOM 799 N N . VAL A 1 98 ? 3.111 4.519 -12.586 1.00 97.56 98 VAL A N 1
ATOM 800 C CA . VAL A 1 98 ? 4.138 3.605 -12.081 1.00 97.56 98 VAL A CA 1
ATOM 801 C C . VAL A 1 98 ? 4.820 4.259 -10.889 1.00 97.56 98 VAL A C 1
ATOM 803 O O . VAL A 1 98 ? 5.557 5.234 -11.042 1.00 97.56 98 VAL A O 1
ATOM 806 N N . ASN A 1 99 ? 4.567 3.733 -9.695 1.00 97.31 99 ASN A N 1
ATOM 807 C CA . ASN A 1 99 ? 5.182 4.197 -8.460 1.00 97.31 99 ASN A CA 1
ATOM 808 C C . ASN A 1 99 ? 6.473 3.412 -8.222 1.00 97.31 99 ASN A C 1
ATOM 810 O O . ASN A 1 99 ? 6.437 2.203 -7.996 1.00 97.31 99 ASN A O 1
ATOM 814 N N . VAL A 1 100 ? 7.614 4.097 -8.221 1.00 97.81 100 VAL A N 1
ATOM 815 C CA . VAL A 1 100 ? 8.886 3.509 -7.791 1.00 97.81 100 VAL A CA 1
ATOM 816 C C . VAL A 1 100 ? 9.110 3.875 -6.334 1.00 97.81 100 VAL A C 1
ATOM 818 O O . VAL A 1 100 ? 9.045 5.050 -5.966 1.00 97.81 100 VAL A O 1
ATOM 821 N N . ILE A 1 101 ? 9.340 2.873 -5.489 1.00 96.88 101 ILE A N 1
ATOM 822 C CA . ILE A 1 101 ? 9.331 3.014 -4.035 1.00 96.88 101 ILE A CA 1
ATOM 823 C C . ILE A 1 101 ? 10.583 2.371 -3.438 1.00 96.88 101 ILE A C 1
ATOM 825 O O . ILE A 1 101 ? 10.838 1.182 -3.607 1.00 96.88 101 ILE A O 1
ATOM 829 N N . PHE A 1 102 ? 11.327 3.137 -2.648 1.00 96.50 102 PHE A N 1
ATOM 830 C CA . PHE A 1 102 ? 12.384 2.625 -1.785 1.00 96.50 102 PHE A CA 1
ATOM 831 C C . PHE A 1 102 ? 12.006 2.841 -0.324 1.00 96.50 102 PHE A C 1
ATOM 833 O O . PHE A 1 102 ? 11.782 3.969 0.113 1.00 96.50 102 PHE A O 1
ATOM 840 N N . LYS A 1 103 ? 11.965 1.755 0.451 1.00 93.69 103 LYS A N 1
ATOM 841 C CA . LYS A 1 103 ? 11.743 1.804 1.898 1.00 93.69 103 LYS A CA 1
ATOM 842 C C . LYS A 1 103 ? 12.958 1.225 2.606 1.00 93.69 103 LYS A C 1
ATOM 844 O O . LYS A 1 103 ? 13.247 0.041 2.479 1.00 93.69 103 LYS A O 1
ATOM 849 N N . LYS A 1 104 ? 13.646 2.056 3.391 1.00 89.50 104 LYS A N 1
ATOM 850 C CA . LYS A 1 104 ? 14.967 1.780 3.985 1.00 89.50 104 LYS A CA 1
ATOM 851 C C . LYS A 1 104 ? 15.059 0.452 4.745 1.00 89.50 104 LYS A C 1
ATOM 853 O O . LYS A 1 104 ? 16.132 -0.148 4.798 1.00 89.50 104 LYS A O 1
ATOM 858 N N . PHE A 1 105 ? 13.958 0.021 5.354 1.00 89.50 105 PHE A N 1
ATOM 859 C CA . PHE A 1 105 ? 13.901 -1.161 6.214 1.00 89.50 105 PHE A CA 1
ATOM 860 C C . PHE A 1 105 ? 13.361 -2.417 5.520 1.00 89.50 105 PHE A C 1
ATOM 862 O O . PHE A 1 105 ? 13.358 -3.473 6.137 1.00 89.50 105 PHE A O 1
ATOM 869 N N . ASN A 1 106 ? 12.940 -2.327 4.257 1.00 93.38 106 ASN A N 1
ATOM 870 C CA . ASN A 1 106 ? 12.460 -3.477 3.499 1.00 93.38 106 ASN A CA 1
ATOM 871 C C . ASN A 1 106 ? 13.597 -3.982 2.606 1.00 93.38 106 ASN A C 1
ATOM 873 O O . ASN A 1 106 ? 14.020 -3.275 1.692 1.00 93.38 106 ASN A O 1
ATOM 877 N N . ARG A 1 107 ? 14.124 -5.176 2.894 1.00 94.25 107 ARG A N 1
ATOM 878 C CA . ARG A 1 107 ? 15.311 -5.734 2.222 1.00 94.25 107 ARG A CA 1
ATOM 879 C C . ARG A 1 107 ? 14.999 -6.931 1.338 1.00 94.25 107 ARG A C 1
ATOM 881 O O . ARG A 1 107 ? 15.852 -7.345 0.562 1.00 94.25 107 ARG A O 1
ATOM 888 N N . THR A 1 108 ? 13.798 -7.471 1.461 1.00 95.75 108 THR A N 1
ATOM 889 C CA . THR A 1 108 ? 13.340 -8.635 0.717 1.00 95.75 108 THR A CA 1
ATOM 890 C C . THR A 1 108 ? 11.913 -8.430 0.228 1.00 95.75 108 THR A C 1
ATOM 892 O O . THR A 1 108 ? 11.161 -7.602 0.754 1.00 95.75 108 THR A O 1
ATOM 895 N N . ILE A 1 109 ? 11.509 -9.243 -0.746 1.00 96.69 109 ILE A N 1
ATOM 896 C CA . ILE A 1 109 ? 10.115 -9.364 -1.177 1.00 96.69 109 ILE A CA 1
ATOM 897 C C . ILE A 1 109 ? 9.171 -9.640 -0.004 1.00 96.69 109 ILE A C 1
ATOM 899 O O . ILE A 1 109 ? 8.119 -9.010 0.085 1.00 96.69 109 ILE A O 1
ATOM 903 N N . PHE A 1 110 ? 9.573 -10.504 0.937 1.00 96.31 110 PHE A N 1
ATOM 904 C CA . PHE A 1 110 ? 8.790 -10.812 2.132 1.00 96.31 110 PHE A CA 1
ATOM 905 C C . PHE A 1 110 ? 8.582 -9.569 3.002 1.00 96.31 110 PHE A C 1
ATOM 907 O O . PHE A 1 110 ? 7.455 -9.301 3.417 1.00 96.31 110 PHE A O 1
ATOM 914 N N . ASP A 1 111 ? 9.621 -8.759 3.228 1.00 95.31 111 ASP A N 1
ATOM 915 C CA . ASP A 1 111 ? 9.497 -7.514 4.001 1.00 95.31 111 ASP A CA 1
ATOM 916 C C . ASP A 1 111 ? 8.523 -6.528 3.344 1.00 95.31 111 ASP A C 1
ATOM 918 O O . ASP A 1 111 ? 7.846 -5.761 4.029 1.00 95.31 111 ASP A O 1
ATOM 922 N N . VAL A 1 112 ? 8.437 -6.517 2.011 1.00 95.56 112 VAL A N 1
ATOM 923 C CA . VAL A 1 112 ? 7.478 -5.676 1.283 1.00 95.56 112 VAL A CA 1
ATOM 924 C C . VAL A 1 112 ? 6.054 -6.169 1.499 1.00 95.56 112 VAL A C 1
ATOM 926 O O . VAL A 1 112 ? 5.235 -5.434 2.052 1.00 95.56 112 VAL A O 1
ATOM 929 N N . ILE A 1 113 ? 5.759 -7.407 1.108 1.00 95.94 113 ILE A N 1
ATOM 930 C CA . ILE A 1 113 ? 4.379 -7.908 1.084 1.00 95.94 113 ILE A CA 1
ATOM 931 C C . ILE A 1 113 ? 3.825 -8.217 2.477 1.00 95.94 113 ILE A C 1
ATOM 933 O O . ILE A 1 113 ? 2.619 -8.117 2.685 1.00 95.94 113 ILE A O 1
ATOM 937 N N . SER A 1 114 ? 4.676 -8.509 3.466 1.00 95.50 114 SER A N 1
ATOM 938 C CA . SER A 1 114 ? 4.246 -8.657 4.865 1.00 95.50 114 SER A CA 1
ATOM 939 C C . SER A 1 114 ? 3.739 -7.344 5.467 1.00 95.50 114 SER A C 1
ATOM 941 O O . SER A 1 114 ? 2.959 -7.377 6.404 1.00 95.50 114 SER A O 1
ATOM 943 N N . ASN A 1 115 ? 4.098 -6.179 4.920 1.00 92.25 115 ASN A N 1
ATOM 944 C CA . ASN A 1 115 ? 3.643 -4.885 5.438 1.00 92.25 115 ASN A CA 1
ATOM 945 C C . ASN A 1 115 ? 2.262 -4.442 4.918 1.00 92.25 115 ASN A C 1
ATOM 947 O O . ASN A 1 115 ? 1.757 -3.410 5.368 1.00 92.25 115 ASN A O 1
ATOM 951 N N . PHE A 1 116 ? 1.649 -5.157 3.967 1.00 93.06 116 PHE A N 1
ATOM 952 C CA . PHE A 1 116 ? 0.287 -4.834 3.533 1.00 93.06 116 PHE A CA 1
ATOM 953 C C . PHE A 1 116 ? -0.743 -5.287 4.558 1.00 93.06 116 PHE A C 1
ATOM 955 O O . PHE A 1 116 ? -0.541 -6.275 5.256 1.00 93.06 116 PHE A O 1
ATOM 962 N N . ASP A 1 117 ? -1.850 -4.555 4.665 1.00 92.75 117 ASP A N 1
ATOM 963 C CA . ASP A 1 117 ? -2.901 -4.851 5.642 1.00 92.75 117 ASP A CA 1
ATOM 964 C C . ASP A 1 117 ? -3.902 -5.904 5.130 1.00 92.75 117 ASP A C 1
ATOM 966 O O . ASP A 1 117 ? -4.403 -6.693 5.926 1.00 92.75 117 ASP A O 1
ATOM 970 N N . LEU A 1 118 ? -4.157 -5.950 3.816 1.00 94.06 118 LEU A N 1
ATOM 971 C CA . LEU A 1 118 ? -5.070 -6.897 3.158 1.00 94.06 118 LEU A CA 1
ATOM 972 C C . LEU A 1 118 ? -4.275 -8.012 2.480 1.00 94.06 118 LEU A C 1
ATOM 974 O O . LEU A 1 118 ? -3.334 -7.710 1.750 1.00 94.06 118 LEU A O 1
ATOM 978 N N . ASP A 1 119 ? -4.667 -9.271 2.665 1.00 94.06 119 ASP A N 1
ATOM 979 C CA . ASP A 1 119 ? -3.967 -10.425 2.092 1.00 94.06 119 ASP A CA 1
ATOM 980 C C . ASP A 1 119 ? -4.140 -10.544 0.566 1.00 94.06 119 ASP A C 1
ATOM 982 O O . ASP A 1 119 ? -3.256 -11.039 -0.124 1.00 94.06 119 ASP A O 1
ATOM 986 N N . ILE A 1 120 ? -5.231 -10.022 0.003 1.00 92.88 120 ILE A N 1
ATOM 987 C CA . ILE A 1 120 ? -5.498 -10.083 -1.441 1.00 92.88 120 ILE A CA 1
ATOM 988 C C . ILE A 1 120 ? -4.405 -9.401 -2.282 1.00 92.88 120 ILE A C 1
ATOM 990 O O . ILE A 1 120 ? -4.191 -9.778 -3.427 1.00 92.88 120 ILE A O 1
ATOM 994 N N . ILE A 1 121 ? -3.670 -8.441 -1.709 1.00 92.12 121 ILE A N 1
ATOM 995 C CA . ILE A 1 121 ? -2.571 -7.715 -2.367 1.00 92.12 121 ILE A CA 1
ATOM 996 C C . ILE A 1 121 ? -1.178 -8.133 -1.870 1.00 92.12 121 ILE A C 1
ATOM 998 O O . ILE A 1 121 ? -0.202 -7.431 -2.130 1.00 92.12 121 ILE A O 1
ATOM 1002 N N . THR A 1 122 ? -1.049 -9.262 -1.165 1.00 94.31 122 THR A N 1
ATOM 1003 C CA . THR A 1 122 ? 0.244 -9.762 -0.650 1.00 94.31 122 THR A CA 1
ATOM 1004 C C . THR A 1 122 ? 0.935 -10.730 -1.604 1.00 94.31 122 THR A C 1
ATOM 1006 O O . THR A 1 122 ? 1.701 -11.597 -1.186 1.00 94.31 122 THR A O 1
ATOM 1009 N N . THR A 1 123 ? 0.674 -10.580 -2.899 1.00 95.06 123 THR A N 1
ATOM 1010 C CA . THR A 1 123 ? 1.411 -11.271 -3.956 1.00 95.06 123 THR A CA 1
ATOM 1011 C C . THR A 1 123 ? 2.382 -10.294 -4.590 1.00 95.06 123 THR A C 1
ATOM 1013 O O . THR A 1 123 ? 2.006 -9.158 -4.868 1.00 95.06 123 THR A O 1
ATOM 1016 N N . ALA A 1 124 ? 3.612 -10.740 -4.818 1.00 96.94 124 ALA A N 1
ATOM 1017 C CA . ALA A 1 124 ? 4.639 -9.970 -5.493 1.00 96.94 124 ALA A CA 1
ATOM 1018 C C . ALA A 1 124 ? 5.464 -10.843 -6.438 1.00 96.94 124 ALA A C 1
ATOM 1020 O O . ALA A 1 124 ? 5.676 -12.033 -6.201 1.00 96.94 124 ALA A O 1
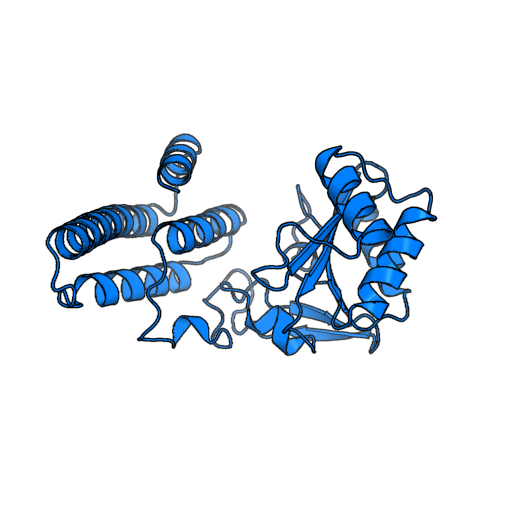ATOM 1021 N N . TYR A 1 125 ? 5.955 -10.213 -7.497 1.00 97.62 125 TYR A N 1
ATOM 1022 C CA . TYR A 1 125 ? 6.918 -10.771 -8.433 1.00 97.62 125 TYR A CA 1
ATOM 1023 C C . TYR A 1 125 ? 8.290 -10.161 -8.152 1.00 97.62 125 TYR A C 1
ATOM 1025 O O . TYR A 1 125 ? 8.463 -8.952 -8.312 1.00 97.62 125 TYR A O 1
ATOM 1033 N N . ASP A 1 126 ? 9.252 -10.976 -7.734 1.00 98.00 126 ASP A N 1
ATOM 1034 C CA . ASP A 1 126 ? 10.638 -10.566 -7.520 1.00 98.00 126 ASP A CA 1
ATOM 1035 C C . ASP A 1 126 ? 11.345 -10.390 -8.870 1.00 98.00 126 ASP A C 1
ATOM 1037 O O . ASP A 1 126 ? 11.403 -11.306 -9.692 1.00 98.00 126 ASP A O 1
ATOM 1041 N N . ILE A 1 127 ? 11.865 -9.189 -9.115 1.00 98.00 127 ILE A N 1
ATOM 1042 C CA . ILE A 1 127 ? 12.430 -8.795 -10.406 1.00 98.00 127 ILE A CA 1
ATOM 1043 C C . ILE A 1 127 ? 13.755 -9.507 -10.658 1.00 98.00 127 ILE A C 1
ATOM 1045 O O . ILE A 1 127 ? 14.014 -9.877 -11.794 1.00 98.00 127 ILE A O 1
ATOM 1049 N N . LYS A 1 128 ? 14.584 -9.752 -9.645 1.00 96.69 128 LYS A N 1
ATOM 1050 C CA . LYS A 1 128 ? 15.910 -10.347 -9.848 1.00 96.69 128 LYS A CA 1
ATOM 1051 C C . LYS A 1 128 ? 15.839 -11.854 -10.051 1.00 96.69 128 LYS A C 1
ATOM 1053 O O . LYS A 1 128 ? 16.353 -12.393 -11.026 1.00 96.69 128 LYS A O 1
ATOM 1058 N N . THR A 1 129 ? 15.155 -12.538 -9.140 1.00 96.88 129 THR A N 1
ATOM 1059 C CA . THR A 1 129 ? 15.015 -14.001 -9.140 1.00 96.88 129 THR A CA 1
ATOM 1060 C C . THR A 1 129 ? 13.937 -14.493 -10.102 1.00 96.88 129 THR A C 1
ATOM 1062 O O . THR A 1 129 ? 13.882 -15.688 -10.391 1.00 96.88 129 THR A O 1
ATOM 1065 N N . LYS A 1 130 ? 13.079 -13.588 -10.598 1.00 96.75 130 LYS A N 1
ATOM 1066 C CA . LYS A 1 130 ? 11.920 -13.876 -11.460 1.00 96.75 130 LYS A CA 1
ATOM 1067 C C . LYS A 1 130 ? 10.861 -14.763 -10.787 1.00 96.75 130 LYS A C 1
ATOM 1069 O O . LYS A 1 130 ? 9.985 -15.302 -11.466 1.00 96.75 130 LYS A O 1
ATOM 1074 N N . GLN A 1 131 ? 10.930 -14.930 -9.466 1.00 96.25 131 GLN A N 1
ATOM 1075 C CA . GLN A 1 131 ? 10.004 -15.754 -8.693 1.00 96.25 131 GLN A CA 1
ATOM 1076 C C . GLN A 1 131 ? 8.788 -14.949 -8.239 1.00 96.25 131 GLN A C 1
ATOM 1078 O O . GLN A 1 131 ? 8.871 -13.755 -7.964 1.00 96.25 131 GLN A O 1
ATOM 1083 N N . THR A 1 132 ? 7.642 -15.619 -8.128 1.00 96.31 132 THR A N 1
ATOM 1084 C CA . THR A 1 132 ? 6.434 -15.034 -7.532 1.00 96.31 132 THR A CA 1
ATOM 1085 C C . THR A 1 132 ? 6.248 -15.597 -6.134 1.00 96.31 132 THR A C 1
ATOM 1087 O O . THR A 1 132 ? 6.278 -16.813 -5.952 1.00 96.31 132 THR A O 1
ATOM 1090 N N . ILE A 1 133 ? 6.036 -14.720 -5.157 1.00 95.44 133 ILE A N 1
ATOM 1091 C CA . ILE A 1 133 ? 5.746 -15.090 -3.772 1.00 95.44 133 ILE A CA 1
ATOM 1092 C C . ILE A 1 133 ? 4.397 -14.491 -3.391 1.00 95.44 133 ILE A C 1
ATOM 1094 O O . ILE A 1 133 ? 4.100 -13.341 -3.711 1.00 95.44 133 ILE A O 1
ATOM 1098 N N . SER A 1 134 ? 3.583 -15.279 -2.696 1.00 95.06 134 SER A N 1
ATOM 1099 C CA . SER A 1 134 ? 2.284 -14.859 -2.187 1.00 95.06 134 SER A CA 1
ATOM 1100 C C . SER A 1 134 ? 2.165 -15.215 -0.711 1.00 95.06 134 SER A C 1
ATOM 1102 O O . SER A 1 134 ? 2.450 -16.348 -0.326 1.00 95.06 134 SER A O 1
ATOM 1104 N N . LEU A 1 135 ? 1.752 -14.247 0.111 1.00 95.19 135 LEU A N 1
ATOM 1105 C CA . LEU A 1 135 ? 1.348 -14.479 1.505 1.00 95.19 135 LEU A CA 1
ATOM 1106 C C . LEU A 1 135 ? -0.176 -14.570 1.653 1.00 95.19 135 LEU A C 1
ATOM 1108 O O . LEU A 1 135 ? -0.695 -14.538 2.772 1.00 95.19 135 LEU A O 1
ATOM 1112 N N . ARG A 1 136 ? -0.904 -14.623 0.534 1.00 92.50 136 ARG A N 1
ATOM 1113 C CA . ARG A 1 136 ? -2.359 -14.704 0.534 1.00 92.50 136 ARG A CA 1
ATOM 1114 C C . ARG A 1 136 ? -2.777 -16.068 1.075 1.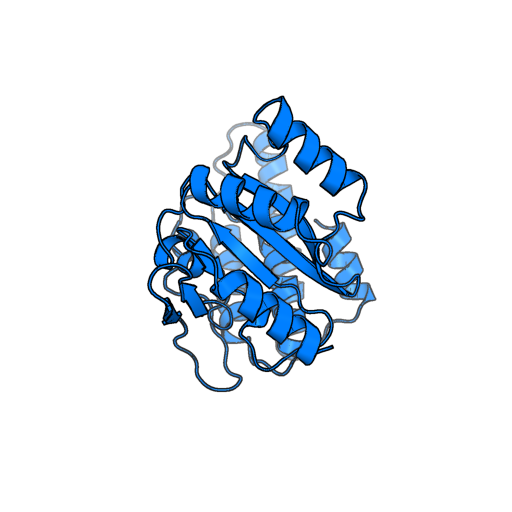00 92.50 136 ARG A C 1
ATOM 1116 O O . ARG A 1 136 ? -2.268 -17.094 0.634 1.00 92.50 136 ARG A O 1
ATOM 1123 N N . GLN A 1 137 ? -3.697 -16.071 2.035 1.00 89.06 137 GLN A N 1
ATOM 1124 C CA . GLN A 1 137 ? -4.257 -17.309 2.592 1.00 89.06 137 GLN A CA 1
ATOM 1125 C C . GLN A 1 137 ? -5.661 -17.587 2.061 1.00 89.06 137 GLN A C 1
ATOM 1127 O O . GLN A 1 137 ? -6.097 -18.734 2.036 1.00 89.06 137 GLN A O 1
ATOM 1132 N N . SER A 1 138 ? -6.367 -16.531 1.664 1.00 88.38 138 SER A N 1
ATOM 1133 C CA . SER A 1 138 ? -7.674 -16.614 1.029 1.00 88.38 138 SER A CA 1
ATOM 1134 C C . SER A 1 138 ? -7.589 -17.102 -0.423 1.00 88.38 138 SER A C 1
ATOM 1136 O O . SER A 1 138 ? -6.548 -17.018 -1.079 1.00 88.38 138 SER A O 1
ATOM 1138 N N . THR A 1 139 ? -8.714 -17.585 -0.948 1.00 85.44 139 THR A N 1
ATOM 1139 C CA . THR A 1 139 ? -8.858 -18.020 -2.344 1.00 85.44 139 THR A CA 1
ATOM 1140 C C . THR A 1 139 ? -10.045 -17.327 -3.004 1.00 85.44 139 THR A C 1
ATOM 1142 O O . THR A 1 139 ? -10.996 -16.945 -2.331 1.00 85.44 139 THR A O 1
ATOM 1145 N N . GLY A 1 140 ? -10.020 -17.185 -4.330 1.00 88.50 140 GLY A N 1
ATOM 1146 C CA . GLY A 1 140 ? -11.135 -16.587 -5.070 1.00 88.50 140 GLY A CA 1
ATOM 1147 C C . GLY A 1 140 ? -11.349 -15.112 -4.724 1.00 88.50 140 GLY A C 1
ATOM 1148 O O . GLY A 1 140 ? -10.401 -14.325 -4.785 1.00 88.50 140 GLY A O 1
ATOM 1149 N N . MET A 1 141 ? -12.586 -14.749 -4.380 1.00 91.62 141 MET A N 1
ATOM 1150 C CA . MET A 1 141 ? -12.975 -13.382 -4.003 1.00 91.62 141 MET A CA 1
ATOM 1151 C C . MET A 1 141 ? -12.958 -13.148 -2.490 1.00 91.62 141 MET A C 1
ATOM 1153 O O . MET A 1 141 ? -13.189 -12.026 -2.047 1.00 91.62 141 MET A O 1
ATOM 1157 N N . ASP A 1 142 ? -12.634 -14.162 -1.693 1.00 93.19 142 ASP A N 1
ATOM 1158 C CA . ASP A 1 142 ? -12.477 -13.975 -0.257 1.00 93.19 142 ASP A CA 1
ATOM 1159 C C . ASP A 1 142 ? -11.191 -13.188 0.009 1.00 93.19 142 ASP A C 1
ATOM 1161 O O . ASP A 1 142 ? -10.165 -13.397 -0.651 1.00 93.19 142 ASP A O 1
ATOM 1165 N N . GLY A 1 143 ? -11.231 -12.288 0.986 1.00 93.19 143 GLY A N 1
ATOM 1166 C CA . GLY A 1 143 ? -10.059 -11.586 1.477 1.00 93.19 143 GLY A CA 1
ATOM 1167 C C . GLY A 1 143 ? -10.049 -11.497 2.997 1.00 93.19 143 GLY A C 1
ATOM 1168 O O . GLY A 1 143 ? -11.071 -11.373 3.671 1.00 93.19 143 GLY A O 1
ATOM 1169 N N . THR A 1 144 ? -8.853 -11.567 3.563 1.00 95.12 144 THR A N 1
ATOM 1170 C CA . THR A 1 144 ? -8.626 -11.430 4.998 1.00 95.12 144 THR A CA 1
ATOM 1171 C C . THR A 1 144 ? -7.497 -10.441 5.264 1.00 95.12 144 THR A C 1
ATOM 1173 O O . THR A 1 144 ? -6.880 -9.877 4.357 1.00 95.12 144 THR A O 1
ATOM 1176 N N . TRP A 1 145 ? -7.259 -10.148 6.534 1.00 94.75 145 TRP A N 1
ATOM 1177 C CA . TRP A 1 145 ? -6.146 -9.304 6.926 1.00 94.75 145 TRP A CA 1
ATOM 1178 C C . TRP A 1 145 ? -4.852 -10.113 6.832 1.00 94.75 145 TRP A C 1
ATOM 1180 O O . TRP A 1 145 ? -4.821 -11.327 7.050 1.00 94.75 145 TRP A O 1
ATOM 1190 N N . ASN A 1 146 ? -3.757 -9.446 6.493 1.00 95.25 146 ASN A N 1
ATOM 1191 C CA . ASN A 1 146 ? -2.473 -10.105 6.328 1.00 95.25 146 ASN A CA 1
ATOM 1192 C C . ASN A 1 146 ? -1.918 -10.581 7.679 1.00 95.25 146 ASN A C 1
ATOM 1194 O O . ASN A 1 146 ? -1.411 -9.783 8.469 1.00 95.25 146 ASN A O 1
ATOM 1198 N N . LYS A 1 147 ? -1.944 -11.893 7.922 1.00 94.50 147 LYS A N 1
ATOM 1199 C CA . LYS A 1 147 ? -1.434 -12.498 9.166 1.00 94.50 147 LYS A CA 1
ATOM 1200 C C . LYS A 1 147 ? 0.078 -12.382 9.342 1.00 94.50 147 LYS A C 1
ATOM 1202 O O . LYS A 1 147 ? 0.585 -12.591 10.438 1.00 94.50 147 LYS A O 1
ATOM 1207 N N . HIS A 1 148 ? 0.805 -12.030 8.287 1.00 95.06 148 HIS A N 1
ATOM 1208 C CA . HIS A 1 148 ? 2.240 -11.774 8.367 1.00 95.06 148 HIS A CA 1
ATOM 1209 C C . HIS A 1 148 ? 2.561 -10.319 8.717 1.00 95.06 148 HIS A C 1
ATOM 1211 O O . HIS A 1 148 ? 3.723 -10.008 8.968 1.00 95.06 148 HIS A O 1
ATOM 1217 N N . ASN A 1 149 ? 1.561 -9.432 8.763 1.00 94.06 149 ASN A N 1
ATOM 1218 C CA . ASN A 1 149 ? 1.771 -8.033 9.104 1.00 94.06 149 ASN A CA 1
ATOM 1219 C C . ASN A 1 149 ? 1.913 -7.864 10.623 1.00 94.06 149 ASN A C 1
ATOM 1221 O O . ASN A 1 149 ? 0.928 -8.002 11.358 1.00 94.06 149 ASN A O 1
ATOM 1225 N N . PRO A 1 150 ? 3.120 -7.522 11.121 1.00 90.75 150 PRO A N 1
ATOM 1226 C CA . PRO A 1 150 ? 3.391 -7.471 12.553 1.00 90.75 150 PRO A CA 1
ATOM 1227 C C . PRO A 1 150 ? 2.566 -6.397 13.264 1.00 90.75 150 PRO A C 1
ATOM 1229 O O . PRO A 1 150 ? 2.384 -6.458 14.478 1.00 90.75 150 PRO A O 1
ATOM 1232 N N . VAL A 1 151 ? 2.043 -5.406 12.537 1.00 88.88 151 VAL A N 1
ATOM 1233 C CA . VAL A 1 151 ? 1.313 -4.297 13.150 1.00 88.88 151 VAL A CA 1
ATOM 1234 C C . VAL A 1 151 ? -0.066 -4.707 13.680 1.00 88.88 151 VAL A C 1
ATOM 1236 O O . VAL A 1 151 ? -0.621 -4.006 14.521 1.00 88.88 151 VAL A O 1
ATOM 1239 N N . PHE A 1 152 ? -0.599 -5.859 13.271 1.00 90.19 152 PHE A N 1
ATOM 1240 C CA . PHE A 1 152 ? -1.819 -6.417 13.866 1.00 90.19 152 PHE A CA 1
ATOM 1241 C C . PHE A 1 152 ? -1.610 -7.075 15.234 1.00 90.19 152 PHE A C 1
ATOM 1243 O O . PHE A 1 152 ? -2.591 -7.459 15.874 1.00 90.19 152 PHE A O 1
ATOM 1250 N N . TYR A 1 153 ? -0.354 -7.217 15.667 1.00 88.56 153 TYR A N 1
ATOM 1251 C CA . TYR A 1 153 ? 0.030 -7.897 16.906 1.00 88.56 153 TYR A CA 1
ATOM 1252 C C . TYR A 1 153 ? 0.705 -6.968 17.923 1.00 88.56 153 TYR A C 1
ATOM 1254 O O . TYR A 1 153 ? 0.922 -7.366 19.067 1.00 88.56 153 TYR A O 1
ATOM 1262 N N . LYS A 1 154 ? 1.044 -5.734 17.529 1.00 83.06 154 LYS A N 1
ATOM 1263 C CA . LYS A 1 154 ? 1.621 -4.729 18.427 1.00 83.06 154 LYS A CA 1
ATOM 1264 C C . LYS A 1 154 ? 0.534 -4.173 19.345 1.00 83.06 154 LYS A C 1
ATOM 1266 O O . LYS A 1 154 ? -0.308 -3.409 18.893 1.00 83.06 154 LYS A O 1
ATOM 1271 N N . LYS A 1 155 ? 0.573 -4.551 20.624 1.00 68.25 155 LYS A N 1
ATOM 1272 C CA . LYS A 1 155 ? -0.388 -4.087 21.641 1.00 68.25 155 LYS A CA 1
ATOM 1273 C C . LYS A 1 155 ? -0.084 -2.685 22.174 1.00 68.25 155 LYS A C 1
ATOM 1275 O O . LYS A 1 155 ? -0.995 -2.000 22.615 1.00 68.25 155 LYS A O 1
ATOM 1280 N N . ASP A 1 156 ? 1.175 -2.261 22.088 1.00 62.06 156 ASP A N 1
ATOM 1281 C CA . ASP A 1 156 ? 1.652 -1.012 22.699 1.00 62.06 156 ASP A CA 1
ATOM 1282 C C . ASP A 1 156 ? 1.618 0.193 21.740 1.00 62.06 156 ASP A C 1
ATOM 1284 O O . ASP A 1 156 ? 1.942 1.312 22.132 1.00 62.06 156 ASP A O 1
ATOM 1288 N N . ASP A 1 157 ? 1.264 -0.027 20.469 1.00 65.62 157 ASP A N 1
ATOM 1289 C CA . ASP A 1 157 ? 1.307 0.984 19.409 1.00 65.62 157 ASP A CA 1
ATOM 1290 C C . ASP A 1 157 ? -0.106 1.185 18.856 1.00 65.62 157 ASP A C 1
ATOM 1292 O O . ASP A 1 157 ? -0.567 0.461 17.966 1.00 65.62 157 ASP A O 1
ATOM 1296 N N . PHE A 1 158 ? -0.826 2.141 19.445 1.00 67.31 158 PHE A N 1
ATOM 1297 C CA . PHE A 1 158 ? -2.186 2.463 19.034 1.00 67.31 158 PHE A CA 1
ATOM 1298 C C . PHE A 1 158 ? -2.206 2.837 17.558 1.00 67.31 158 PHE A C 1
ATOM 1300 O O . PHE A 1 158 ? -1.463 3.706 17.091 1.00 67.31 158 PHE A O 1
ATOM 1307 N N . TRP A 1 159 ? -3.111 2.219 16.804 1.00 80.81 159 TRP A N 1
ATOM 1308 C CA . TRP A 1 159 ? -3.396 2.718 15.469 1.00 80.81 159 TRP A CA 1
ATOM 1309 C C . TRP A 1 159 ? -3.962 4.125 15.615 1.00 80.81 159 TRP A C 1
ATOM 1311 O O . TRP A 1 159 ? -4.797 4.368 16.469 1.00 80.81 159 TRP A O 1
ATOM 1321 N N . SER A 1 160 ? -3.532 5.079 14.796 1.00 85.44 160 SER A N 1
ATOM 1322 C CA . SER A 1 160 ? -4.254 6.347 14.744 1.00 85.44 160 SER A CA 1
ATOM 1323 C C . SER A 1 160 ? -5.595 6.142 14.041 1.00 85.44 160 SER A C 1
ATOM 1325 O O . SER A 1 160 ? -5.698 5.337 13.109 1.00 85.44 160 SER A O 1
ATOM 1327 N N . VAL A 1 161 ? -6.607 6.922 14.422 1.00 85.88 161 VAL A N 1
ATOM 1328 C CA . VAL A 1 161 ? -7.903 6.956 13.722 1.00 85.88 161 VAL A CA 1
ATOM 1329 C C . VAL A 1 161 ? -7.692 7.190 12.221 1.00 85.88 161 VAL A C 1
ATOM 1331 O O . VAL A 1 161 ? -8.225 6.458 11.390 1.00 85.88 161 VAL A O 1
ATOM 1334 N N . LYS A 1 162 ? -6.788 8.116 11.870 1.00 85.75 162 LYS A N 1
ATOM 1335 C CA . LYS A 1 162 ? -6.366 8.397 10.487 1.00 85.75 162 LYS A CA 1
ATOM 1336 C C . LYS A 1 162 ? -5.865 7.154 9.753 1.00 85.75 162 LYS A C 1
ATOM 1338 O O . LYS A 1 162 ? -6.225 6.916 8.601 1.00 85.75 162 LYS A O 1
ATOM 1343 N N . ARG A 1 163 ? -5.017 6.351 10.407 1.00 87.00 163 ARG A N 1
ATOM 1344 C CA . ARG A 1 163 ? -4.514 5.101 9.833 1.00 87.00 163 ARG A CA 1
ATOM 1345 C C . ARG A 1 163 ? -5.667 4.142 9.575 1.00 87.00 163 ARG A C 1
ATOM 1347 O O . ARG A 1 163 ? -5.721 3.590 8.482 1.00 87.00 163 ARG A O 1
ATOM 1354 N N . LEU A 1 164 ? -6.543 3.940 10.556 1.00 89.62 164 LEU A N 1
ATOM 1355 C CA . LEU A 1 164 ? -7.633 2.975 10.457 1.00 89.62 164 LEU A CA 1
ATOM 1356 C C . LEU A 1 164 ? -8.625 3.354 9.351 1.00 89.62 164 LEU A C 1
ATOM 1358 O O . LEU A 1 164 ? -8.934 2.514 8.512 1.00 89.62 164 LEU A O 1
ATOM 1362 N N . LEU A 1 165 ? -9.012 4.629 9.262 1.00 88.25 165 LEU A N 1
ATOM 1363 C CA . LEU A 1 165 ? -9.877 5.135 8.193 1.00 88.25 165 LEU A CA 1
ATOM 1364 C C . LEU A 1 165 ? -9.261 4.959 6.801 1.00 88.25 165 LEU A C 1
ATOM 1366 O O . LEU A 1 165 ? -9.926 4.465 5.894 1.00 88.25 165 LEU A O 1
ATOM 1370 N N . ARG A 1 166 ? -7.968 5.263 6.635 1.00 87.00 166 ARG A N 1
ATOM 1371 C CA . ARG A 1 166 ? -7.257 5.029 5.367 1.00 87.00 166 ARG A CA 1
ATOM 1372 C C . ARG A 1 166 ? -7.244 3.550 4.970 1.00 87.00 166 ARG A C 1
ATOM 1374 O O . ARG A 1 166 ? -7.281 3.232 3.784 1.00 87.00 166 ARG A O 1
ATOM 1381 N N . GLN A 1 167 ? -7.138 2.634 5.934 1.00 89.19 167 GLN A N 1
ATOM 1382 C CA . GLN A 1 167 ? -7.216 1.205 5.621 1.00 89.19 167 GLN A CA 1
ATOM 1383 C C . GLN A 1 167 ? -8.637 0.757 5.310 1.00 89.19 167 GLN A C 1
ATOM 1385 O O . GLN A 1 167 ? -8.844 -0.033 4.393 1.00 89.19 167 GLN A O 1
ATOM 1390 N N . PHE A 1 168 ? -9.617 1.303 6.018 1.00 91.69 168 PHE A N 1
ATOM 1391 C CA . PHE A 1 168 ? -11.016 1.021 5.765 1.00 91.69 168 PHE A CA 1
ATOM 1392 C C . PHE A 1 168 ? -11.476 1.522 4.385 1.00 91.69 168 PHE A C 1
ATOM 1394 O O . PHE A 1 168 ? -12.208 0.819 3.699 1.00 91.69 168 PHE A O 1
ATOM 1401 N N . GLU A 1 169 ? -10.950 2.647 3.889 1.00 90.12 169 GLU A N 1
ATOM 1402 C CA . GLU A 1 169 ? -11.170 3.077 2.498 1.00 90.12 169 GLU A CA 1
ATOM 1403 C C . GLU A 1 169 ? -10.781 1.979 1.493 1.00 90.12 169 GLU A C 1
ATOM 1405 O O . GLU A 1 169 ? -11.476 1.751 0.502 1.00 90.12 169 GLU A O 1
ATOM 1410 N N . ARG A 1 170 ? -9.685 1.256 1.753 1.00 89.62 170 ARG A N 1
ATOM 1411 C CA . ARG A 1 170 ? -9.263 0.139 0.896 1.00 89.62 170 ARG A CA 1
ATOM 1412 C C . ARG A 1 170 ? -10.243 -1.024 0.983 1.00 89.62 170 ARG A C 1
ATOM 1414 O O . ARG A 1 170 ? -10.501 -1.643 -0.042 1.00 89.62 170 ARG A O 1
ATOM 1421 N N . VAL A 1 171 ? -10.801 -1.292 2.163 1.00 93.44 171 VAL A N 1
ATOM 1422 C CA . VAL A 1 171 ? -11.850 -2.306 2.337 1.00 93.44 171 VAL A CA 1
ATOM 1423 C C . VAL A 1 171 ? -13.050 -1.991 1.451 1.00 93.44 171 VAL A C 1
ATOM 1425 O O . VAL A 1 171 ? -13.449 -2.845 0.663 1.00 93.44 171 VAL A O 1
ATOM 1428 N N . VAL A 1 172 ? -13.559 -0.759 1.486 1.00 91.88 172 VAL A N 1
ATOM 1429 C CA . VAL A 1 172 ? -14.665 -0.343 0.608 1.00 91.88 172 VAL A CA 1
ATOM 1430 C C . VAL A 1 172 ? -14.276 -0.492 -0.865 1.00 91.88 172 VAL A C 1
ATOM 1432 O O . VAL A 1 172 ? -14.953 -1.199 -1.605 1.00 91.88 172 VAL A O 1
ATOM 1435 N N . LYS A 1 173 ? -13.117 0.052 -1.267 1.00 89.12 173 LYS A N 1
ATOM 1436 C CA . LYS A 1 173 ? -12.609 -0.023 -2.650 1.00 89.12 173 LYS A CA 1
ATOM 1437 C C . LYS A 1 173 ? -12.569 -1.449 -3.202 1.00 89.12 173 LYS A C 1
ATOM 1439 O O . LYS A 1 173 ? -12.869 -1.657 -4.374 1.00 89.12 173 LYS A O 1
ATOM 1444 N N . TYR A 1 174 ? -12.102 -2.417 -2.418 1.00 91.25 174 TYR A N 1
ATOM 1445 C CA . TYR A 1 174 ? -12.001 -3.805 -2.873 1.00 91.25 174 TYR A CA 1
ATOM 1446 C C . TYR A 1 174 ? -13.329 -4.559 -2.745 1.00 91.25 174 TYR A C 1
ATOM 1448 O O . TYR A 1 174 ? -13.587 -5.436 -3.565 1.00 91.25 174 TYR A O 1
ATOM 1456 N N . THR A 1 175 ? -14.201 -4.171 -1.813 1.00 92.94 175 THR A N 1
ATOM 1457 C CA . THR A 1 175 ? -15.576 -4.694 -1.745 1.00 92.94 175 THR A CA 1
ATOM 1458 C C . THR A 1 175 ? -16.373 -4.302 -2.989 1.00 92.94 175 THR A C 1
ATOM 1460 O O . THR A 1 175 ? -17.007 -5.156 -3.600 1.00 92.94 175 THR A O 1
ATOM 1463 N N . ASP A 1 176 ? -16.229 -3.061 -3.468 1.00 89.19 176 ASP A N 1
ATOM 1464 C CA . ASP A 1 176 ? -16.836 -2.601 -4.730 1.00 89.19 176 ASP A CA 1
ATOM 1465 C C . ASP A 1 176 ? -16.307 -3.360 -5.962 1.00 89.19 176 ASP A C 1
ATOM 1467 O O . ASP A 1 176 ? -16.964 -3.429 -6.998 1.00 89.19 176 ASP A O 1
ATOM 1471 N N . ARG A 1 177 ? -15.119 -3.970 -5.848 1.00 88.94 177 ARG A N 1
ATOM 1472 C CA . ARG A 1 177 ? -14.528 -4.856 -6.868 1.00 88.94 177 ARG A CA 1
ATOM 1473 C C . ARG A 1 177 ? -14.970 -6.317 -6.715 1.00 88.94 177 ARG A C 1
ATOM 1475 O O . ARG A 1 177 ? -14.464 -7.175 -7.433 1.00 88.94 177 ARG A O 1
ATOM 1482 N N . GLY A 1 178 ? -15.887 -6.599 -5.791 1.00 90.50 178 GLY A N 1
ATOM 1483 C CA . GLY A 1 178 ? -16.486 -7.911 -5.560 1.00 90.50 178 GLY A CA 1
ATOM 1484 C C . GLY A 1 178 ? -15.782 -8.782 -4.520 1.00 90.50 178 GLY A C 1
ATOM 1485 O O . GLY A 1 178 ? -16.153 -9.947 -4.399 1.00 90.50 178 GLY A O 1
ATOM 1486 N N . PHE A 1 179 ? -14.771 -8.278 -3.803 1.00 92.44 179 PHE A N 1
ATOM 1487 C CA . PHE A 1 179 ? -14.118 -9.055 -2.743 1.00 92.44 179 PHE A CA 1
ATOM 1488 C C . PHE A 1 179 ? -14.960 -9.070 -1.463 1.00 92.44 179 PHE A C 1
ATOM 1490 O O . PHE A 1 179 ? -15.467 -8.030 -1.047 1.00 92.44 179 PHE A O 1
ATOM 1497 N N . ASP A 1 180 ? -15.038 -10.214 -0.783 1.00 93.88 180 ASP A N 1
ATOM 1498 C CA . ASP A 1 180 ? -15.555 -10.269 0.586 1.00 93.88 180 ASP A CA 1
ATOM 1499 C C . ASP A 1 180 ? -14.432 -9.936 1.573 1.00 93.88 180 ASP A C 1
ATOM 1501 O O . ASP A 1 180 ? -13.486 -10.704 1.756 1.00 93.88 180 ASP A O 1
ATOM 1505 N N . LEU A 1 181 ? -14.536 -8.768 2.209 1.00 94.44 181 LEU A N 1
ATOM 1506 C CA . LEU A 1 181 ? -13.586 -8.276 3.207 1.00 94.44 181 LEU A CA 1
ATOM 1507 C C . LEU A 1 181 ? -14.194 -8.165 4.609 1.00 94.44 181 LEU A C 1
ATOM 1509 O O . LEU A 1 181 ? -13.633 -7.489 5.476 1.00 94.44 181 LEU A O 1
ATOM 1513 N N . THR A 1 182 ? -15.297 -8.872 4.873 1.00 92.88 182 THR A N 1
ATOM 1514 C CA . THR A 1 182 ? -15.962 -8.890 6.187 1.00 92.88 182 THR A CA 1
ATOM 1515 C C . THR A 1 182 ? -14.993 -9.282 7.307 1.00 92.88 182 THR A C 1
ATOM 1517 O O . THR A 1 182 ? -14.958 -8.637 8.355 1.00 92.88 182 THR A O 1
ATOM 1520 N N . SER A 1 183 ? -14.119 -10.267 7.058 1.00 94.06 183 SER A N 1
ATOM 1521 C CA . SER A 1 183 ? -13.085 -10.702 8.012 1.00 94.06 183 SER A CA 1
ATOM 1522 C C . SER A 1 183 ? -12.088 -9.591 8.370 1.00 94.06 183 SER A C 1
ATOM 1524 O O . SER A 1 183 ? -11.593 -9.529 9.498 1.00 94.06 183 SER A O 1
ATOM 1526 N N . VAL A 1 184 ? -11.784 -8.701 7.424 1.00 94.81 184 VAL A N 1
ATOM 1527 C CA . VAL A 1 184 ? -10.900 -7.555 7.662 1.00 94.81 184 VAL A CA 1
ATOM 1528 C C . VAL A 1 184 ? -11.609 -6.512 8.511 1.00 94.81 184 VAL A C 1
ATOM 1530 O O . VAL A 1 184 ? -11.034 -6.020 9.482 1.00 94.81 184 VAL A O 1
ATOM 1533 N N . THR A 1 185 ? -12.863 -6.208 8.178 1.00 95.25 185 THR A N 1
ATOM 1534 C CA . THR A 1 185 ? -13.688 -5.276 8.952 1.00 95.25 185 THR A CA 1
ATOM 1535 C C . THR A 1 185 ? -13.829 -5.742 10.398 1.00 95.25 185 THR A C 1
ATOM 1537 O O . THR A 1 185 ? -13.663 -4.933 11.308 1.00 95.25 185 THR A O 1
ATOM 1540 N N . ASP A 1 186 ? -14.007 -7.045 10.628 1.00 95.50 186 ASP A N 1
ATOM 1541 C CA . ASP A 1 186 ? -14.039 -7.634 11.973 1.00 95.50 186 ASP A CA 1
ATOM 1542 C C . ASP A 1 186 ? -12.735 -7.428 12.736 1.00 95.50 186 ASP A C 1
ATOM 1544 O O . ASP A 1 186 ? -12.748 -7.085 13.919 1.00 95.50 186 ASP A O 1
ATOM 1548 N N . LYS A 1 187 ? -11.595 -7.565 12.054 1.00 94.94 187 LYS A N 1
ATOM 1549 C CA . LYS A 1 187 ? -10.293 -7.290 12.662 1.00 94.94 187 LYS A CA 1
ATOM 1550 C C . LYS A 1 187 ? -10.123 -5.810 13.016 1.00 94.94 187 LYS A C 1
ATOM 1552 O O . LYS A 1 187 ? -9.556 -5.505 14.061 1.00 94.94 187 LYS A O 1
ATOM 1557 N N . TYR A 1 188 ? -10.603 -4.884 12.187 1.00 94.44 188 TYR A N 1
ATOM 1558 C CA . TYR A 1 188 ? -10.560 -3.453 12.508 1.00 94.44 188 TYR A CA 1
ATOM 1559 C C . TYR A 1 188 ? -11.498 -3.091 13.661 1.00 94.44 188 TYR A C 1
ATOM 1561 O O . TYR A 1 188 ? -11.084 -2.344 14.545 1.00 94.44 188 TYR A O 1
ATOM 1569 N N . ILE A 1 189 ? -12.705 -3.664 13.704 1.00 94.56 189 ILE A N 1
ATOM 1570 C CA . ILE A 1 189 ? -13.627 -3.532 14.841 1.00 94.56 189 ILE A CA 1
ATOM 1571 C C . ILE A 1 189 ? -12.946 -4.009 16.126 1.00 94.56 189 ILE A C 1
ATOM 1573 O O . ILE A 1 189 ? -12.931 -3.266 17.105 1.00 94.56 189 ILE A O 1
ATOM 1577 N N . SER A 1 190 ? -12.302 -5.182 16.110 1.00 93.88 190 SER A N 1
ATOM 1578 C CA . SER A 1 190 ? -11.629 -5.714 17.301 1.00 93.88 190 SER A CA 1
ATOM 1579 C C . SER A 1 190 ? -10.529 -4.776 17.812 1.00 93.88 190 SER A C 1
ATOM 1581 O O . SER A 1 190 ? -10.421 -4.553 19.013 1.00 93.88 190 SER A O 1
ATOM 1583 N N . ILE A 1 191 ? -9.737 -4.181 16.912 1.00 92.12 191 ILE A N 1
ATOM 1584 C CA . ILE A 1 191 ? -8.681 -3.218 17.270 1.00 92.12 191 ILE A CA 1
ATOM 1585 C C . ILE A 1 191 ? -9.278 -1.962 17.914 1.00 92.12 191 ILE A C 1
ATOM 1587 O O . ILE A 1 191 ? -8.728 -1.450 18.891 1.00 92.12 191 ILE A O 1
ATOM 1591 N N . ILE A 1 192 ? -10.398 -1.459 17.388 1.00 92.25 192 ILE A N 1
ATOM 1592 C CA . ILE A 1 192 ? -11.078 -0.290 17.957 1.00 92.25 192 ILE A CA 1
ATOM 1593 C C . ILE A 1 192 ? -11.626 -0.613 19.350 1.00 92.25 192 ILE A C 1
ATOM 1595 O O . ILE A 1 192 ? -11.403 0.151 20.285 1.00 92.25 192 ILE A O 1
ATOM 1599 N N . GLU A 1 193 ? -12.304 -1.750 19.510 1.00 93.25 193 GLU A N 1
ATOM 1600 C CA . GLU A 1 193 ? -12.854 -2.179 20.799 1.00 93.25 193 GLU A CA 1
ATOM 1601 C C . GLU A 1 193 ? -11.765 -2.404 21.854 1.00 93.25 193 GLU A C 1
ATOM 1603 O O . GLU A 1 193 ? -11.956 -2.055 23.018 1.00 93.25 193 GLU A O 1
ATOM 1608 N N . GLU A 1 194 ? -10.620 -2.971 21.465 1.00 90.38 194 GLU A N 1
ATOM 1609 C CA . GLU A 1 194 ? -9.441 -3.083 22.329 1.00 90.38 194 GLU A CA 1
ATOM 1610 C C . GLU A 1 194 ? -8.905 -1.699 22.716 1.00 90.38 194 GLU A C 1
ATOM 1612 O O . GLU A 1 194 ? -8.600 -1.472 23.884 1.00 90.38 194 GLU A O 1
ATOM 1617 N N . THR A 1 195 ? -8.865 -0.755 21.771 1.00 88.81 195 THR A N 1
ATOM 1618 C CA . THR A 1 195 ? -8.382 0.614 22.012 1.00 88.81 195 THR A CA 1
ATOM 1619 C C . THR A 1 195 ? -9.284 1.391 22.975 1.00 88.81 195 THR A C 1
ATOM 1621 O O . THR A 1 195 ? -8.779 2.066 23.867 1.00 88.81 195 THR A O 1
ATOM 1624 N N . ILE A 1 196 ? -10.609 1.266 22.843 1.00 90.44 196 ILE A N 1
ATOM 1625 C CA . ILE A 1 196 ? -11.589 1.956 23.702 1.00 90.44 196 ILE A CA 1
ATOM 1626 C C . ILE A 1 196 ? -11.518 1.480 25.162 1.00 90.44 196 ILE A C 1
ATOM 1628 O O . ILE A 1 196 ? -11.802 2.248 26.077 1.00 90.44 196 ILE A O 1
ATOM 1632 N N . LYS A 1 197 ? -11.131 0.221 25.396 1.00 89.31 197 LYS A N 1
ATOM 1633 C CA . LYS A 1 197 ? -11.040 -0.365 26.745 1.00 89.31 197 LYS A CA 1
ATOM 1634 C C . LYS A 1 197 ? -9.794 0.060 27.520 1.00 89.31 197 LYS A C 1
ATOM 1636 O O . LYS A 1 197 ? -9.705 -0.242 28.708 1.00 89.31 197 LYS A O 1
ATOM 1641 N N . ILE A 1 198 ? -8.816 0.683 26.867 1.00 85.62 198 ILE A N 1
ATOM 1642 C CA . ILE A 1 198 ? -7.560 1.053 27.518 1.00 85.62 198 ILE A CA 1
ATOM 1643 C C . ILE A 1 198 ? -7.787 2.262 28.412 1.00 85.62 198 ILE A C 1
ATOM 1645 O O . ILE A 1 198 ? -8.388 3.235 27.992 1.00 85.62 198 ILE A O 1
ATOM 1649 N N . GLU A 1 199 ? -7.285 2.212 29.642 1.00 87.06 199 GLU A N 1
ATOM 1650 C CA . GLU A 1 199 ? -7.422 3.316 30.587 1.00 87.06 199 GLU A CA 1
ATOM 1651 C C . GLU A 1 199 ? -6.536 4.516 30.218 1.00 87.06 199 GLU A C 1
ATOM 1653 O O . GLU A 1 199 ? -5.444 4.384 29.654 1.00 87.06 199 GLU A O 1
ATOM 1658 N N . ASN A 1 200 ? -6.986 5.714 30.597 1.00 88.12 200 ASN A N 1
ATOM 1659 C CA . ASN A 1 200 ? -6.203 6.932 30.430 1.00 88.12 200 ASN A CA 1
ATOM 1660 C C . ASN A 1 200 ? -4.933 6.894 31.300 1.00 88.12 200 ASN A C 1
ATOM 1662 O O . ASN A 1 200 ? -5.001 7.011 32.522 1.00 88.12 200 ASN A O 1
ATOM 1666 N N . TYR A 1 201 ? -3.766 6.812 30.664 1.00 86.00 201 TYR A N 1
ATOM 1667 C CA . TYR A 1 201 ? -2.462 6.840 31.335 1.00 86.00 201 TYR A CA 1
ATOM 1668 C C . TYR A 1 201 ? -1.827 8.243 31.392 1.00 86.00 201 TYR A C 1
ATOM 1670 O O . TYR A 1 201 ? -0.743 8.418 31.963 1.00 86.00 201 TYR A O 1
ATOM 1678 N N . TYR A 1 202 ? -2.458 9.262 30.796 1.00 87.25 202 TYR A N 1
ATOM 1679 C CA . TYR A 1 202 ? -1.940 10.626 30.810 1.00 87.25 202 TYR A CA 1
ATOM 1680 C C . TYR A 1 202 ? -2.153 11.291 32.173 1.00 87.25 202 TYR A C 1
ATOM 1682 O O . TYR A 1 202 ? -3.246 11.304 32.727 1.00 87.25 202 TYR A O 1
ATOM 1690 N N . LYS A 1 203 ? -1.091 11.918 32.690 1.00 91.88 203 LYS A N 1
ATOM 1691 C CA . LYS A 1 203 ? -1.108 12.627 33.984 1.00 91.88 203 LYS A CA 1
ATOM 1692 C C . LYS A 1 203 ? -1.413 14.123 33.869 1.00 91.88 203 LYS A C 1
ATOM 1694 O O . LYS A 1 203 ? -1.502 14.805 34.883 1.00 91.88 203 LYS A O 1
ATOM 1699 N N . THR A 1 204 ? -1.500 14.654 32.650 1.00 95.38 204 THR A N 1
ATOM 1700 C CA . THR A 1 204 ? -1.697 16.087 32.391 1.00 95.38 204 THR A CA 1
ATOM 1701 C C . THR A 1 204 ? -3.093 16.349 31.853 1.00 95.38 204 THR A C 1
ATOM 1703 O O . THR A 1 204 ? -3.641 15.536 31.116 1.00 95.38 204 THR A O 1
ATOM 1706 N N . GLU A 1 205 ? -3.641 17.525 32.147 1.00 94.06 205 GLU A N 1
ATOM 1707 C CA . GLU A 1 205 ? -4.964 17.943 31.670 1.00 94.06 205 GLU A CA 1
ATOM 1708 C C . GLU A 1 205 ? -5.053 17.925 30.131 1.00 94.06 205 GLU A C 1
ATOM 1710 O O . GLU A 1 205 ? -6.002 17.404 29.548 1.00 94.06 205 GLU A O 1
ATOM 1715 N N . LYS A 1 206 ? -3.989 18.394 29.461 1.00 93.75 206 LYS A N 1
ATOM 1716 C CA . LYS A 1 206 ? -3.853 18.337 27.998 1.00 93.75 206 LYS A CA 1
ATOM 1717 C C . LYS A 1 206 ? -3.832 16.899 27.469 1.00 93.75 206 LYS A C 1
ATOM 1719 O O . LYS A 1 206 ? -4.438 16.631 26.436 1.00 93.75 206 LYS A O 1
ATOM 1724 N N . GLY A 1 207 ? -3.129 15.992 28.151 1.00 90.81 207 GLY A N 1
ATOM 1725 C CA . GLY A 1 207 ? -3.068 14.581 27.772 1.00 90.81 207 GLY A CA 1
ATOM 1726 C C . GLY A 1 207 ? -4.408 13.874 27.967 1.00 90.81 207 GLY A C 1
ATOM 1727 O O . GLY A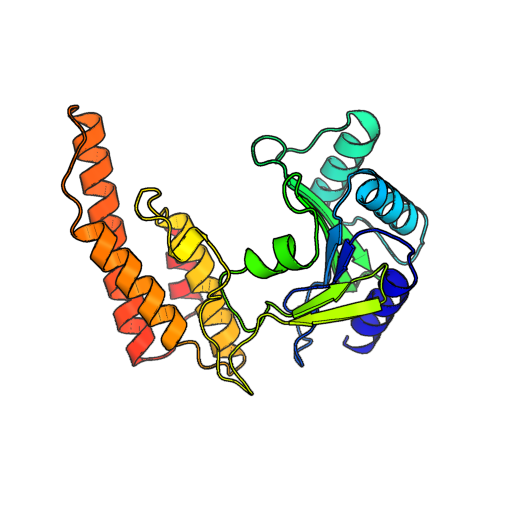 1 207 ? -4.853 13.168 27.072 1.00 90.81 207 GLY A O 1
ATOM 1728 N N . THR A 1 208 ? -5.102 14.150 29.073 1.00 92.12 208 THR A N 1
ATOM 1729 C CA . THR A 1 208 ? -6.458 13.644 29.327 1.00 92.12 208 THR A CA 1
ATOM 1730 C C . THR A 1 208 ? -7.450 14.126 28.275 1.00 92.12 208 THR A C 1
ATOM 1732 O O . THR A 1 208 ? -8.233 13.327 27.770 1.00 92.12 208 THR A O 1
ATOM 1735 N N . LYS A 1 209 ? -7.394 15.407 27.885 1.00 93.06 209 LYS A N 1
ATOM 1736 C CA . LYS A 1 209 ? -8.225 15.919 26.790 1.00 93.06 209 LYS A CA 1
ATOM 1737 C C . LYS A 1 209 ? -7.936 15.188 25.477 1.00 93.06 209 LYS A C 1
ATOM 1739 O O . LYS A 1 209 ? -8.862 14.699 24.847 1.00 93.06 209 LYS A O 1
ATOM 1744 N N . TYR A 1 210 ? -6.660 15.062 25.105 1.00 89.25 210 TYR A N 1
ATOM 1745 C CA . TYR A 1 210 ? -6.251 14.332 23.902 1.00 89.25 210 TYR A CA 1
ATOM 1746 C C . TYR A 1 210 ? -6.746 12.877 23.901 1.00 89.25 210 TYR A C 1
ATOM 1748 O O . TYR A 1 210 ? -7.242 12.395 22.884 1.00 89.25 210 TYR A O 1
ATOM 1756 N N . TYR A 1 211 ? -6.632 12.190 25.039 1.00 90.38 211 TYR A N 1
ATOM 1757 C CA . TYR A 1 211 ? -7.145 10.837 25.213 1.00 90.38 211 TYR A CA 1
ATOM 1758 C C . TYR A 1 211 ? -8.665 10.787 24.997 1.00 90.38 211 TYR A C 1
ATOM 1760 O O . TYR A 1 211 ? -9.124 10.026 24.152 1.00 90.38 211 TYR A O 1
ATOM 1768 N N . ASN A 1 212 ? -9.435 11.645 25.674 1.00 91.44 212 ASN A N 1
ATOM 1769 C CA . ASN A 1 212 ? -10.895 11.677 25.543 1.00 91.44 212 ASN A CA 1
ATOM 1770 C C . ASN A 1 212 ? -11.339 11.970 24.101 1.00 91.44 212 ASN A C 1
ATOM 1772 O O . ASN A 1 212 ? -12.203 11.270 23.575 1.00 91.44 212 ASN A O 1
ATOM 1776 N N . ASP A 1 213 ? -10.706 12.949 23.446 1.00 90.06 213 ASP A N 1
ATOM 1777 C CA . ASP A 1 213 ? -10.972 13.292 22.044 1.00 90.06 213 ASP A CA 1
ATOM 1778 C C . ASP A 1 213 ? -10.690 12.084 21.126 1.00 90.06 213 ASP A C 1
ATOM 1780 O O . ASP A 1 213 ? -11.454 11.791 20.206 1.00 90.06 213 ASP A O 1
ATOM 1784 N N . THR A 1 214 ? -9.612 11.341 21.400 1.00 88.06 214 THR A N 1
ATOM 1785 C CA . THR A 1 214 ? -9.233 10.139 20.643 1.00 88.06 214 THR A CA 1
ATOM 1786 C C . THR A 1 214 ? -10.245 9.006 20.832 1.00 88.06 214 THR A C 1
ATOM 1788 O O . THR A 1 214 ? -10.666 8.401 19.846 1.00 88.06 214 THR A O 1
ATOM 1791 N N . ILE A 1 215 ? -10.678 8.730 22.067 1.00 90.94 215 ILE A N 1
ATOM 1792 C CA . ILE A 1 215 ? -11.698 7.706 22.349 1.00 90.94 215 ILE A CA 1
ATOM 1793 C C . ILE A 1 215 ? -13.016 8.048 21.651 1.00 90.94 215 ILE A C 1
ATOM 1795 O O . ILE A 1 215 ? -13.587 7.194 20.975 1.00 90.94 215 ILE A O 1
ATOM 1799 N N . GLN A 1 216 ? -13.452 9.308 21.716 1.00 90.94 216 GLN A N 1
ATOM 1800 C CA . GLN A 1 216 ? -14.665 9.754 21.034 1.00 90.94 216 GLN A CA 1
ATOM 1801 C C . GLN A 1 216 ? -14.580 9.545 19.513 1.00 90.94 216 GLN A C 1
ATOM 1803 O O . GLN A 1 216 ? -15.542 9.097 18.886 1.00 90.94 216 GLN A O 1
ATOM 1808 N N . GLN A 1 217 ? -13.426 9.831 18.900 1.00 89.69 217 GLN A N 1
ATOM 1809 C CA . GLN A 1 217 ? -13.210 9.551 17.478 1.00 89.69 217 GLN A CA 1
ATOM 1810 C C . GLN A 1 217 ? -13.300 8.051 17.175 1.00 89.69 217 GLN A C 1
ATOM 1812 O O . GLN A 1 217 ? -13.946 7.662 16.203 1.00 89.69 217 GLN A O 1
ATOM 1817 N N . PHE A 1 218 ? -12.705 7.199 18.009 1.00 91.19 218 PHE A N 1
ATOM 1818 C CA . PHE A 1 218 ? -12.797 5.749 17.851 1.00 91.19 218 PHE A CA 1
ATOM 1819 C C . PHE A 1 218 ? -14.225 5.219 17.958 1.00 91.19 218 PHE A C 1
ATOM 1821 O O . PHE A 1 218 ? -14.619 4.385 17.146 1.00 91.19 218 PHE A O 1
ATOM 1828 N N . GLU A 1 219 ? -15.024 5.728 18.894 1.00 92.31 219 GLU A N 1
ATOM 1829 C CA . GLU A 1 219 ? -16.439 5.366 19.023 1.00 92.31 219 GLU A CA 1
ATOM 1830 C C . GLU A 1 219 ? -17.252 5.733 17.773 1.00 92.31 219 GLU A C 1
ATOM 1832 O O . GLU A 1 219 ? -18.133 4.977 17.355 1.00 92.31 219 GLU A O 1
ATOM 1837 N N . ILE A 1 220 ? -16.958 6.881 17.151 1.00 89.88 220 ILE A N 1
ATOM 1838 C CA . ILE A 1 220 ? -17.580 7.282 15.882 1.00 89.88 220 ILE A CA 1
ATOM 1839 C C . ILE A 1 220 ? -17.196 6.293 14.781 1.00 89.88 220 ILE A C 1
ATOM 1841 O O . ILE A 1 220 ? -18.073 5.778 14.087 1.00 89.88 220 ILE A O 1
ATOM 1845 N N . VAL A 1 221 ? -15.905 5.984 14.641 1.00 89.44 221 VAL A N 1
ATOM 1846 C CA . VAL A 1 221 ? -15.438 5.051 13.610 1.00 89.44 221 VAL A CA 1
ATOM 1847 C C . VAL A 1 221 ? -16.005 3.646 13.818 1.00 89.44 221 VAL A C 1
ATOM 1849 O O . VAL A 1 221 ? -16.411 3.012 12.847 1.00 89.44 221 VAL A O 1
ATOM 1852 N N . LEU A 1 222 ? -16.128 3.180 15.062 1.00 93.25 222 LEU A N 1
ATOM 1853 C CA . LEU A 1 222 ? -16.761 1.899 15.378 1.00 93.25 222 LEU A CA 1
ATOM 1854 C C . LEU A 1 222 ? -18.197 1.829 14.844 1.00 93.25 222 LEU A C 1
ATOM 1856 O O . LEU A 1 222 ? -18.566 0.848 14.202 1.00 93.25 222 LEU A O 1
ATOM 1860 N N . LYS A 1 223 ? -18.997 2.883 15.051 1.00 91.19 223 LYS A N 1
ATOM 1861 C CA . LYS A 1 223 ? -20.372 2.953 14.527 1.00 91.19 223 LYS A CA 1
ATOM 1862 C C . LYS A 1 223 ? -20.403 2.876 13.003 1.00 91.19 223 LYS A C 1
ATOM 1864 O O . LYS A 1 223 ? -21.243 2.168 12.456 1.00 91.19 223 LYS A O 1
ATOM 1869 N N . ILE A 1 224 ? -19.474 3.558 12.333 1.00 89.19 224 ILE A N 1
ATOM 1870 C CA . ILE A 1 224 ? -19.370 3.544 10.869 1.00 89.19 224 ILE A CA 1
ATOM 1871 C C . ILE A 1 224 ? -19.047 2.137 10.360 1.00 89.19 224 ILE A C 1
ATOM 1873 O O . ILE A 1 224 ? -19.724 1.644 9.461 1.00 89.19 224 ILE A O 1
ATOM 1877 N N . LEU A 1 225 ? -18.056 1.465 10.952 1.00 92.38 225 LEU A N 1
ATOM 1878 C CA . LEU A 1 225 ? -17.673 0.106 10.554 1.00 92.38 225 LEU A CA 1
ATOM 1879 C C . LEU A 1 225 ? -18.800 -0.902 10.807 1.00 92.38 225 LEU A C 1
ATOM 1881 O O . LEU A 1 225 ? -19.050 -1.759 9.961 1.00 92.38 225 LEU A O 1
ATOM 1885 N N . LEU A 1 226 ? -19.501 -0.789 11.940 1.00 93.38 226 LEU A N 1
ATOM 1886 C CA . LEU A 1 226 ? -20.644 -1.645 12.264 1.00 93.38 226 LEU A CA 1
ATOM 1887 C C . LEU A 1 226 ? -21.815 -1.443 11.300 1.00 93.38 226 LEU A C 1
ATOM 1889 O O . LEU A 1 226 ? -22.481 -2.417 10.955 1.00 93.38 226 LEU A O 1
ATOM 1893 N N . GLU A 1 227 ? -22.077 -0.209 10.870 1.00 91.44 227 GLU A N 1
ATOM 1894 C CA . GLU A 1 227 ? -23.140 0.066 9.903 1.00 91.44 227 GLU A CA 1
ATOM 1895 C C . GLU A 1 227 ? -22.762 -0.415 8.504 1.00 91.44 227 GLU A C 1
ATOM 1897 O O . GLU A 1 227 ? -23.524 -1.154 7.880 1.00 91.44 227 GLU A O 1
ATOM 1902 N N . TRP A 1 228 ? -21.543 -0.108 8.054 1.00 92.38 228 TRP A N 1
ATOM 1903 C CA . TRP A 1 228 ? -21.036 -0.608 6.781 1.00 92.38 228 TRP A CA 1
ATOM 1904 C C . TRP A 1 228 ? -21.048 -2.136 6.720 1.00 92.38 228 TRP A C 1
ATOM 1906 O O . TRP A 1 228 ? -21.416 -2.699 5.698 1.00 92.38 228 TRP A O 1
ATOM 1916 N N . LYS A 1 229 ? -20.721 -2.836 7.814 1.00 91.62 229 LYS A N 1
ATOM 1917 C CA . LYS A 1 229 ? -20.760 -4.306 7.856 1.00 91.62 229 LYS A CA 1
ATOM 1918 C C . LYS A 1 229 ? -22.161 -4.873 7.573 1.00 91.62 229 LYS A C 1
ATOM 1920 O O . LYS A 1 229 ? -22.270 -5.983 7.063 1.00 91.62 229 LYS A O 1
ATOM 1925 N N . LYS A 1 230 ? -23.234 -4.138 7.888 1.00 91.38 230 LYS A N 1
ATOM 1926 C CA . LYS A 1 230 ? -24.616 -4.573 7.608 1.00 91.38 230 LYS A CA 1
ATOM 1927 C C . LYS A 1 230 ? -25.000 -4.366 6.149 1.00 91.38 230 LYS A C 1
ATOM 1929 O O . LYS A 1 230 ? -25.745 -5.169 5.596 1.00 91.38 230 LYS A O 1
ATOM 1934 N N . THR A 1 231 ? -24.557 -3.261 5.557 1.00 90.44 231 THR A N 1
ATOM 1935 C CA . THR A 1 231 ? -25.017 -2.816 4.235 1.00 90.44 231 THR A CA 1
ATOM 1936 C C . THR A 1 231 ? -24.062 -3.203 3.111 1.00 90.44 231 THR A C 1
ATOM 1938 O O . THR A 1 231 ? -24.495 -3.288 1.962 1.00 90.44 231 THR A O 1
ATOM 1941 N N . LEU A 1 232 ? -22.780 -3.406 3.440 1.00 89.50 232 LEU A N 1
ATOM 1942 C CA . LEU A 1 232 ? -21.632 -3.522 2.535 1.00 89.50 232 LEU A CA 1
ATOM 1943 C C . LEU A 1 232 ? -21.582 -2.396 1.496 1.00 89.50 232 LEU A C 1
ATOM 1945 O O . LEU A 1 232 ? -21.112 -2.578 0.376 1.00 89.50 232 LEU A O 1
ATOM 1949 N N . LYS A 1 233 ? -22.113 -1.226 1.859 1.00 86.94 233 LYS A N 1
ATOM 1950 C CA . LYS A 1 233 ? -22.256 -0.071 0.978 1.00 86.94 233 LYS A CA 1
ATOM 1951 C C . LYS A 1 233 ? -21.814 1.183 1.701 1.00 86.94 233 LYS A C 1
ATOM 1953 O O . LYS A 1 233 ? -22.110 1.366 2.879 1.00 86.94 233 LYS A O 1
ATOM 1958 N N . MET A 1 234 ? -21.129 2.042 0.962 1.00 85.31 234 MET A N 1
ATOM 1959 C CA . MET A 1 234 ? -20.779 3.386 1.391 1.00 85.31 234 MET A CA 1
ATOM 1960 C C . MET A 1 234 ? -20.891 4.317 0.193 1.00 85.31 234 MET A C 1
ATOM 1962 O O . MET A 1 234 ? -20.320 4.033 -0.860 1.00 85.31 234 MET A O 1
ATOM 1966 N N . SER A 1 235 ? -21.641 5.404 0.326 1.00 79.19 235 SER A N 1
ATOM 1967 C CA . SER A 1 235 ? -21.763 6.385 -0.747 1.00 79.19 235 SER A CA 1
ATOM 1968 C C . SER A 1 235 ? -20.450 7.166 -0.928 1.00 79.19 235 SER A C 1
ATOM 1970 O O . SER A 1 235 ? -19.647 7.276 0.008 1.00 79.19 235 SER A O 1
ATOM 1972 N N . PRO A 1 236 ? -20.202 7.750 -2.114 1.00 76.62 236 PRO A N 1
ATOM 1973 C CA . PRO A 1 236 ? -19.065 8.643 -2.327 1.00 76.62 236 PRO A CA 1
ATOM 1974 C C . PRO A 1 236 ? -19.021 9.817 -1.337 1.00 76.62 236 PRO A C 1
ATOM 1976 O O . PRO A 1 236 ? -17.939 10.220 -0.913 1.00 76.62 236 PRO A O 1
ATOM 1979 N N . GLU A 1 237 ? -20.178 10.346 -0.937 1.00 76.38 237 GLU A N 1
ATOM 1980 C CA . GLU A 1 237 ? -20.304 11.420 0.052 1.00 76.38 237 GLU A CA 1
ATOM 1981 C C . GLU A 1 237 ? -19.921 10.943 1.457 1.00 76.38 237 GLU A C 1
ATOM 1983 O O . GLU A 1 237 ? -19.168 11.626 2.148 1.00 76.38 237 GLU A O 1
ATOM 1988 N N . GLU A 1 238 ? -20.374 9.756 1.869 1.00 79.62 238 GLU A N 1
ATOM 1989 C CA . GLU A 1 238 ? -19.989 9.144 3.149 1.00 79.62 238 GLU A CA 1
ATOM 1990 C C . GLU A 1 238 ? -18.478 8.885 3.201 1.00 79.62 238 GLU A C 1
ATOM 1992 O O . GLU A 1 238 ? -17.813 9.193 4.194 1.00 79.62 238 GLU A O 1
ATOM 1997 N N . MET A 1 239 ? -17.911 8.404 2.093 1.00 77.62 239 MET A N 1
ATOM 1998 C CA . MET A 1 239 ? -16.471 8.219 1.945 1.00 77.62 239 MET A CA 1
ATOM 1999 C C . MET A 1 239 ? -15.712 9.553 1.972 1.00 77.62 239 MET A C 1
ATOM 2001 O O . MET A 1 239 ? -14.627 9.645 2.547 1.00 77.62 239 MET A O 1
ATOM 2005 N N . PHE A 1 240 ? -16.263 10.610 1.375 1.00 76.94 240 PHE A N 1
ATOM 2006 C CA . PHE A 1 240 ? -15.674 11.946 1.438 1.00 76.94 240 PHE A CA 1
ATOM 2007 C C . PHE A 1 240 ? -15.679 12.492 2.870 1.00 76.94 240 PHE A C 1
ATOM 2009 O O . PHE A 1 240 ? -14.657 12.989 3.337 1.00 76.94 240 PHE A O 1
ATOM 2016 N N . ILE A 1 241 ? -16.785 12.333 3.599 1.00 74.94 241 ILE A N 1
ATOM 2017 C CA . ILE A 1 241 ? -16.877 12.719 5.011 1.00 74.94 241 ILE A CA 1
ATOM 2018 C C . ILE A 1 241 ? -15.828 11.961 5.829 1.00 74.94 241 ILE A C 1
ATOM 2020 O O . ILE A 1 241 ? -15.079 12.586 6.581 1.00 74.94 241 ILE A O 1
ATOM 2024 N N . LEU A 1 242 ? -15.683 10.649 5.618 1.00 73.69 242 LEU A N 1
ATOM 2025 C CA . LEU A 1 242 ? -14.611 9.868 6.237 1.00 73.69 242 LEU A CA 1
ATOM 2026 C C . LEU A 1 242 ? -13.223 10.445 5.950 1.00 73.69 242 LEU A C 1
ATOM 2028 O O . LEU A 1 242 ? -12.411 10.555 6.866 1.00 73.69 242 LEU A O 1
ATOM 2032 N N . LYS A 1 243 ? -12.962 10.868 4.709 1.00 72.12 243 LYS A N 1
ATOM 2033 C CA . LYS A 1 243 ? -11.696 11.508 4.325 1.00 72.12 243 LYS A CA 1
ATOM 2034 C C . LYS A 1 243 ? -11.469 12.856 4.999 1.00 72.12 243 LYS A C 1
ATOM 2036 O O . LYS A 1 243 ? -10.318 13.202 5.220 1.00 72.12 243 LYS A O 1
ATOM 2041 N N . THR A 1 244 ? -12.521 13.597 5.344 1.00 75.50 244 THR A N 1
ATOM 2042 C CA . THR A 1 244 ? -12.389 14.872 6.078 1.00 75.50 244 THR A CA 1
ATOM 2043 C C . THR A 1 244 ? -12.127 14.700 7.576 1.00 75.50 244 THR A C 1
ATOM 2045 O O . THR A 1 244 ? -11.685 15.642 8.227 1.00 75.50 244 THR A O 1
ATOM 2048 N N . ILE A 1 245 ? -12.382 13.507 8.126 1.00 66.56 245 ILE A N 1
ATOM 2049 C CA . ILE A 1 245 ? -12.035 13.151 9.512 1.00 66.56 245 ILE A CA 1
ATOM 2050 C C . ILE A 1 245 ? -10.536 12.785 9.625 1.00 66.56 245 ILE A C 1
ATOM 2052 O O . ILE A 1 245 ? -9.958 12.852 10.713 1.00 66.56 245 ILE A O 1
ATOM 2056 N N . ILE A 1 246 ? -9.896 12.421 8.503 1.00 56.56 246 ILE A N 1
ATOM 2057 C CA . ILE A 1 246 ? -8.447 12.171 8.378 1.00 56.56 246 ILE A CA 1
ATOM 2058 C C . ILE A 1 246 ? -7.676 13.490 8.404 1.00 56.56 246 ILE A C 1
ATOM 2060 O O . ILE A 1 246 ? -6.610 13.514 9.064 1.00 56.56 246 ILE A O 1
#

Sequence (246 aa):
MKQHIDNAINLIKEQDIDGCITGSCLLDYFEGQDIDVFTYTKSSFTELLFFMKYNPMFQILDPLEQHKFNDYIKNDKSSLDSIGLITIKFKYNLLVDVNVIFKKFNRTIFDVISNFDLDIITTAYDIKTKQTISLRQSTGMDGTWNKHNPVFYKKDDFWSVKRLLRQFERVVKYTDRGFDLTSVTDKYISIIEETIKIENYYKTEKGTKYYNDTIQQFEIVLKILLEWKKTLKMSPEEMFILKTII

Foldseek 3Di:
DLVLLVVVVVVLLPDQAQWKWFFPSPDPDDPPDAIEIEGQDPVRLVVVLVVLVPDPQKAQPDPVLVVLVVCCVPPVDDPCVVQQKRWHWIHGNVHHIYIYIYHNPQNHLLSVLLQFQKQVGSWIQGSNVRDIDGQRPDDDQEIATRPSNCVLVDLPDQDALVNLLVVVVVVLVSVVVVHDYLNSLVSSLVSLVSLLPDDQPDPDPVSVVVSVVRSVSSVVVNVVSVVCSVVVDDDPVNSVVSVVSD

Secondary structure (DSSP, 8-state):
-HHHHHHHHHHHHTS--SEEEESGGGSS--TTPPEEEEESSHHHHHHHHHHHHHSTTEE--SHHHHHHHHHHHHH---TTGGGTEEEEEEEETTTEEEEEEEETT--SHHHHHTT-SBGGG-EEEETTT--EEE-----TTB--B-TT-GGGT-SSSPPPHHHHHHHHHHHHHHHTTT-B-HHHHHHHHHHHHHHHTS-----SHHHHHHHHHHHHHHHHHHHHHHHHHHH----HHHHHHHHHH-

Radius of gyration: 19.74 Å; chains: 1; bounding box: 46×37×58 Å